Protein AF-A0A3M1GXA7-F1 (afdb_monomer_lite)

Secondary structure (DSSP, 8-state):
--HHHHHHTS---HHHHHHHHHHHHHHHHHHHHHHHHHHHHHHHHHHHHHHHHHTT-HHHHHHHHHHHHHHHHHHHHHHHHHHHHHHHHHHHHHHHHHHHHHHHTT-HHHHHHHHHHHHH-THHHHHHTTS-SSHHHHHHHHHHHHTTT------------HHHHHHHHHHHHHHHHHHTT-HHHHHHHHHHHHHHHHTT-SSHHHHHHHHHHHT--

Sequence (217 aa):
MGFFRDLFSKKVTSETLKAALEGVEKNRKERHLELKKLSIRQNRLVDQAKEARKKRREVELDGLWQEIKHLRMEIGIVQREIKKLNLEAIGLKRYIWGLERLEKENNREGIRTLLNRIRSSKLDVKLAAHDLKEREYLEELAMTLEEAGLGFEWEDIEEEDPLKEGFLKNLDSIIEAEEAGDKEKAKEKEELLKLRLEEGGEDELLMEEEERKEMET

pLDDT: mean 72.86, std 15.23, range [34.78, 93.44]

Foldseek 3Di:
DFPLLVQLVDDDDLVSLVVVLVVLVVVLVVLVVVLVVLLVVLLVLLVVLLVCVVVVPVVSNVVSVVVLVVSLVVLVVSVLSSVLSVVSNVVSVVLSVQRVVCVVVVPPVSNVVSSVCSNPDCVRVVSVVVPPDDPVVVVVVVVVCVVVVPDDDDDDDPDPPVVSVVSVVLSVVLVVCVVVVVVVSSVVSSVVSSVCSNVSDDDDVVCVVVVVVVVVD

Radius of gyration: 24.29 Å; chains: 1; bounding box: 55×44×69 Å

Structure (mmCIF, N/CA/C/O backbone):
data_AF-A0A3M1GXA7-F1
#
_entry.id   AF-A0A3M1GXA7-F1
#
loop_
_atom_site.group_PDB
_atom_site.id
_atom_site.type_symbol
_atom_site.label_atom_id
_atom_site.label_alt_id
_atom_site.label_comp_id
_atom_site.label_asym_id
_atom_site.label_entity_id
_atom_site.label_seq_id
_atom_site.pdbx_PDB_ins_code
_atom_site.Cartn_x
_atom_site.Cartn_y
_atom_site.Cartn_z
_atom_site.occupancy
_atom_site.B_iso_or_equiv
_atom_site.auth_seq_id
_atom_site.auth_comp_id
_atom_site.auth_asym_id
_atom_site.auth_atom_id
_atom_site.pdbx_PDB_model_num
ATOM 1 N N . MET A 1 1 ? -19.798 -7.155 4.460 1.00 52.97 1 MET A N 1
ATOM 2 C CA . MET A 1 1 ? -20.020 -6.798 5.885 1.00 52.97 1 MET A CA 1
ATOM 3 C C . MET A 1 1 ? -18.786 -6.052 6.389 1.00 52.97 1 MET A C 1
ATOM 5 O O . MET A 1 1 ? -17.742 -6.183 5.768 1.00 52.97 1 MET A O 1
ATOM 9 N N . GLY A 1 2 ? -18.923 -5.180 7.391 1.00 66.94 2 GLY A N 1
ATOM 10 C CA . GLY A 1 2 ? -17.867 -4.246 7.811 1.00 66.94 2 GLY A CA 1
ATOM 11 C C . GLY A 1 2 ? -17.038 -4.764 8.986 1.00 66.94 2 GLY A C 1
ATOM 12 O O . GLY A 1 2 ? -17.608 -5.360 9.898 1.00 66.94 2 GLY A O 1
ATOM 13 N N . PHE A 1 3 ? -15.728 -4.498 8.985 1.00 76.56 3 PHE A N 1
ATOM 14 C CA . PHE A 1 3 ? -14.782 -4.973 10.004 1.00 76.56 3 PHE A CA 1
ATOM 15 C C . PHE A 1 3 ? -15.221 -4.635 11.438 1.00 76.56 3 PHE A C 1
ATOM 17 O O . PHE A 1 3 ? -15.250 -5.512 12.305 1.00 76.56 3 PHE A O 1
ATOM 24 N N . PHE A 1 4 ? -15.625 -3.388 11.705 1.00 72.88 4 PHE A N 1
ATOM 25 C CA . PHE A 1 4 ? -16.067 -2.988 13.039 1.00 72.88 4 PHE A CA 1
ATOM 26 C C . PHE A 1 4 ? -17.427 -3.595 13.386 1.00 72.88 4 PHE A C 1
ATOM 28 O O . PHE A 1 4 ? -17.626 -4.053 14.510 1.00 72.88 4 PHE A O 1
ATOM 35 N N . ARG A 1 5 ? -18.361 -3.673 12.440 1.00 74.44 5 ARG A N 1
ATOM 36 C CA . ARG A 1 5 ? -19.665 -4.310 12.649 1.00 74.44 5 ARG A CA 1
ATOM 37 C C . ARG A 1 5 ? -19.520 -5.767 13.082 1.00 74.44 5 ARG A C 1
ATOM 39 O O . ARG A 1 5 ? -20.196 -6.181 14.025 1.00 74.44 5 ARG A O 1
ATOM 46 N N . ASP A 1 6 ? -18.609 -6.501 12.452 1.00 78.88 6 ASP A N 1
ATOM 47 C CA . ASP A 1 6 ? -18.340 -7.902 12.770 1.00 78.88 6 ASP A CA 1
ATOM 48 C C . ASP A 1 6 ? -17.655 -8.027 14.136 1.00 78.88 6 ASP A C 1
ATOM 50 O O . ASP A 1 6 ? -18.084 -8.827 14.974 1.00 78.88 6 ASP A O 1
ATOM 54 N N . LEU A 1 7 ? -16.668 -7.171 14.421 1.00 79.12 7 LEU A N 1
ATOM 55 C CA . LEU A 1 7 ? -15.957 -7.145 15.701 1.00 79.12 7 LEU A CA 1
ATOM 56 C C . LEU A 1 7 ? -16.885 -6.809 16.882 1.00 79.12 7 LEU A C 1
ATOM 58 O O . LEU A 1 7 ? -16.849 -7.471 17.920 1.00 79.12 7 LEU A O 1
ATOM 62 N N . PHE A 1 8 ? -17.761 -5.816 16.716 1.00 77.75 8 PHE A N 1
ATOM 63 C CA . PHE A 1 8 ? -18.677 -5.340 17.754 1.00 77.75 8 PHE A CA 1
ATOM 64 C C . PHE A 1 8 ? -19.998 -6.114 17.837 1.00 77.75 8 PHE A C 1
ATOM 66 O O . PHE A 1 8 ? -20.806 -5.825 18.725 1.00 77.75 8 PHE A O 1
ATOM 73 N N . SER A 1 9 ? -20.225 -7.111 16.978 1.00 74.44 9 SER A N 1
ATOM 74 C CA . SER A 1 9 ? -21.389 -8.009 17.056 1.00 74.44 9 SER A CA 1
ATOM 75 C C . SER A 1 9 ? -21.359 -8.921 18.294 1.00 74.44 9 SER A C 1
ATOM 77 O O . SER A 1 9 ? -22.408 -9.307 18.813 1.00 74.44 9 SER A O 1
ATOM 79 N N . LYS A 1 10 ? -20.162 -9.219 18.818 1.00 79.06 10 LYS A N 1
ATOM 80 C CA . LYS A 1 10 ? -19.931 -10.067 19.999 1.00 79.06 10 LYS A CA 1
ATOM 81 C C . LYS A 1 10 ? -19.779 -9.223 21.274 1.00 79.06 10 LYS A C 1
ATOM 83 O O . LYS A 1 10 ? -19.803 -7.992 21.237 1.00 79.06 10 LYS A O 1
ATOM 88 N N . LYS A 1 11 ? -19.651 -9.875 22.439 1.00 76.25 11 LYS A N 1
ATOM 89 C CA . LYS A 1 11 ? -19.234 -9.186 23.674 1.00 76.25 11 LYS A CA 1
ATOM 90 C C . LYS A 1 11 ? -17.796 -8.698 23.484 1.00 76.25 11 LYS A C 1
ATOM 92 O O . LYS A 1 11 ? -16.892 -9.519 23.390 1.00 76.25 11 LYS A O 1
ATOM 97 N N . VAL A 1 12 ? -17.618 -7.382 23.418 1.00 79.12 12 VAL A N 1
ATOM 98 C CA . VAL A 1 12 ? -16.312 -6.741 23.241 1.00 79.12 12 VAL A CA 1
ATOM 99 C C . VAL A 1 12 ? -15.785 -6.267 24.588 1.00 79.12 12 VAL A C 1
ATOM 101 O O . VAL A 1 12 ? -16.478 -5.551 25.309 1.00 79.12 12 VAL A O 1
ATOM 104 N N . THR A 1 13 ? -14.556 -6.660 24.898 1.00 81.06 13 THR A N 1
ATOM 105 C CA . THR A 1 13 ? -13.737 -6.151 26.007 1.00 81.06 13 THR A CA 1
ATOM 106 C C . THR A 1 13 ? -12.507 -5.420 25.464 1.00 81.06 13 THR A C 1
ATOM 108 O O . THR A 1 13 ? -12.140 -5.587 24.295 1.00 81.06 13 THR A O 1
ATOM 111 N N . SER A 1 14 ? -11.835 -4.633 26.307 1.00 77.88 14 SER A N 1
ATOM 112 C CA . SER A 1 14 ? -10.560 -3.993 25.957 1.00 77.88 14 SER A CA 1
ATOM 113 C C . SER A 1 14 ? -9.513 -5.002 25.455 1.00 77.88 14 SER A C 1
ATOM 115 O O . SER A 1 14 ? -8.823 -4.733 24.472 1.00 77.88 14 SER A O 1
ATOM 117 N N . GLU A 1 15 ? -9.464 -6.206 26.031 1.00 84.75 15 GLU A N 1
ATOM 118 C CA . GLU A 1 15 ? -8.592 -7.301 25.578 1.00 84.75 15 GLU A CA 1
ATOM 119 C C . GLU A 1 15 ? -8.935 -7.799 24.166 1.00 84.75 15 GLU A C 1
ATOM 121 O O . GLU A 1 15 ? -8.041 -7.963 23.337 1.00 84.75 15 GLU A O 1
ATOM 126 N N . THR A 1 16 ? -10.222 -7.973 23.840 1.00 86.75 16 THR A N 1
ATOM 127 C CA . THR A 1 16 ? -10.621 -8.403 22.485 1.00 86.75 16 THR A CA 1
ATOM 128 C C . THR A 1 16 ? -10.2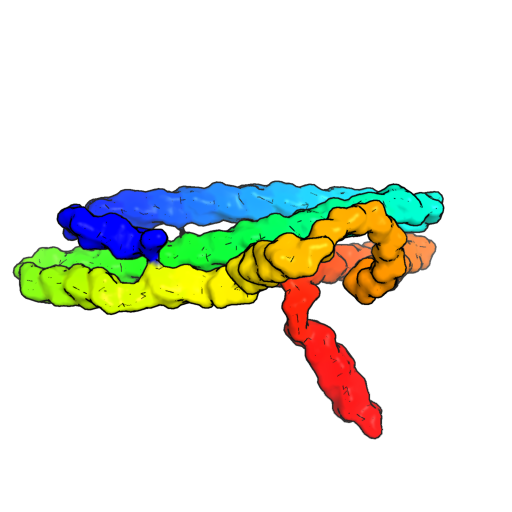60 -7.376 21.412 1.00 86.75 16 THR A C 1
ATOM 130 O O . THR A 1 16 ? -9.876 -7.752 20.305 1.00 86.75 16 THR A O 1
ATOM 133 N N . LEU A 1 17 ? -10.324 -6.078 21.736 1.00 81.81 17 LEU A N 1
ATOM 134 C CA . LEU A 1 17 ? -9.910 -5.025 20.809 1.00 81.81 17 LEU A CA 1
ATOM 135 C C . LEU A 1 17 ? -8.394 -4.968 20.630 1.00 81.81 17 LEU A C 1
ATOM 137 O O . LEU A 1 17 ? -7.937 -4.682 19.527 1.00 81.81 17 LEU A O 1
ATOM 141 N N . LYS A 1 18 ? -7.615 -5.261 21.678 1.00 86.50 18 LYS A N 1
ATOM 142 C CA . LYS A 1 18 ? -6.153 -5.377 21.576 1.00 86.50 18 LYS A CA 1
ATOM 143 C C . LYS A 1 18 ? -5.749 -6.540 20.673 1.00 86.50 18 LYS A C 1
ATOM 145 O O . LYS A 1 18 ? -4.935 -6.340 19.780 1.00 86.50 18 LYS A O 1
ATOM 150 N N . ALA A 1 19 ? -6.381 -7.703 20.829 1.00 90.19 19 ALA A N 1
ATOM 151 C CA . ALA A 1 19 ? -6.150 -8.845 19.943 1.00 90.19 19 ALA A CA 1
ATOM 152 C C . ALA A 1 19 ? -6.509 -8.522 18.478 1.00 90.19 19 ALA A C 1
ATOM 154 O O . ALA A 1 19 ? -5.763 -8.857 17.558 1.00 90.19 19 ALA A O 1
ATOM 155 N N . ALA A 1 20 ? -7.621 -7.815 18.247 1.00 87.75 20 ALA A N 1
ATOM 156 C CA . ALA A 1 20 ? -7.990 -7.349 16.910 1.00 87.75 20 ALA A CA 1
ATOM 157 C C . ALA A 1 20 ? -6.978 -6.336 16.344 1.00 87.75 20 ALA A C 1
ATOM 159 O O . ALA A 1 20 ? -6.648 -6.398 15.161 1.00 87.75 20 ALA A O 1
ATOM 160 N N . LEU A 1 21 ? -6.452 -5.435 17.182 1.00 87.56 21 LEU A N 1
ATOM 161 C CA . LEU A 1 21 ? -5.431 -4.466 16.788 1.00 87.56 21 LEU A CA 1
ATOM 162 C C . LEU A 1 21 ? -4.129 -5.156 16.375 1.00 87.56 21 LEU A C 1
ATOM 164 O O . LEU A 1 21 ? -3.569 -4.803 15.341 1.00 87.56 21 LEU A O 1
ATOM 168 N N . GLU A 1 22 ? -3.676 -6.156 17.129 1.00 91.81 22 GLU A N 1
ATOM 169 C CA . GLU A 1 22 ? -2.506 -6.959 16.757 1.00 91.81 22 GLU A CA 1
ATOM 170 C C . GLU A 1 22 ? -2.710 -7.666 15.411 1.00 91.81 22 GLU A C 1
ATOM 172 O O . GLU A 1 22 ? -1.805 -7.671 14.576 1.00 91.81 22 GLU A O 1
ATOM 177 N N . GLY A 1 23 ? -3.913 -8.197 15.162 1.00 90.81 23 GLY A N 1
ATOM 178 C CA . GLY A 1 23 ? -4.285 -8.783 13.872 1.00 90.81 23 GLY A CA 1
ATOM 179 C C . GLY A 1 23 ? -4.195 -7.783 12.715 1.00 90.81 23 GLY A C 1
ATOM 180 O O . GLY A 1 23 ? -3.542 -8.061 11.710 1.00 90.81 23 GLY A O 1
ATOM 181 N N . VAL A 1 24 ? -4.781 -6.591 12.871 1.00 87.06 24 VAL A N 1
ATOM 182 C CA . VAL A 1 24 ? -4.718 -5.517 11.860 1.00 87.06 24 VAL A CA 1
ATOM 183 C C . VAL A 1 24 ? -3.274 -5.058 11.632 1.00 87.06 24 VAL A C 1
ATOM 185 O O . VAL A 1 24 ? -2.852 -4.880 10.490 1.00 87.06 24 VAL A O 1
ATOM 188 N N . GLU A 1 25 ? -2.476 -4.905 12.692 1.00 86.38 25 GLU A N 1
ATOM 189 C CA . GLU A 1 25 ? -1.072 -4.501 12.574 1.00 86.38 25 GLU A CA 1
ATOM 190 C C . GLU A 1 25 ? -0.203 -5.574 11.906 1.00 86.38 25 GLU A C 1
ATOM 192 O O . GLU A 1 25 ? 0.700 -5.227 11.137 1.00 86.38 25 GLU A O 1
ATOM 197 N N . LYS A 1 26 ? -0.475 -6.860 12.158 1.00 93.31 26 LYS A N 1
ATOM 198 C CA . LYS A 1 26 ? 0.182 -7.978 11.472 1.00 93.31 26 LYS A CA 1
ATOM 199 C C . LYS A 1 26 ? -0.160 -7.981 9.982 1.00 93.31 26 LYS A C 1
ATOM 201 O O . LYS A 1 26 ? 0.760 -7.942 9.168 1.00 93.31 26 LYS A O 1
ATOM 206 N N . ASN A 1 27 ? -1.444 -7.915 9.634 1.00 89.12 27 ASN A N 1
ATOM 207 C CA . ASN A 1 27 ? -1.895 -7.862 8.241 1.00 89.12 27 ASN A CA 1
ATOM 208 C C . ASN A 1 27 ? -1.297 -6.651 7.512 1.00 89.12 27 ASN A C 1
ATOM 210 O O . ASN A 1 27 ? -0.823 -6.764 6.386 1.00 89.12 27 ASN A O 1
ATOM 214 N N . ARG A 1 28 ? -1.214 -5.493 8.179 1.00 88.25 28 ARG A N 1
ATOM 215 C CA . ARG A 1 28 ? -0.577 -4.294 7.616 1.00 88.25 28 ARG A CA 1
ATOM 216 C C . ARG A 1 28 ? 0.905 -4.522 7.312 1.00 88.25 28 ARG A C 1
ATOM 218 O O . ARG A 1 28 ? 1.386 -4.091 6.268 1.00 88.25 28 ARG A O 1
ATOM 225 N N . LYS A 1 29 ? 1.645 -5.194 8.202 1.00 89.88 29 LYS A N 1
ATOM 226 C CA . LYS A 1 29 ? 3.056 -5.547 7.958 1.00 89.88 29 LYS A CA 1
ATOM 227 C C . LYS A 1 29 ? 3.197 -6.502 6.775 1.00 89.88 29 LYS A C 1
ATOM 229 O O . LYS A 1 29 ? 4.089 -6.302 5.957 1.00 89.88 29 LYS A O 1
ATOM 234 N N . GLU A 1 30 ? 2.325 -7.499 6.675 1.00 93.44 30 GLU A N 1
ATOM 235 C CA . GLU A 1 30 ? 2.305 -8.440 5.551 1.00 93.44 30 GLU A CA 1
ATOM 236 C C . GLU A 1 30 ? 2.049 -7.715 4.223 1.00 93.44 30 GLU A C 1
ATOM 238 O O . GLU A 1 30 ? 2.830 -7.885 3.287 1.00 93.44 30 GLU A O 1
ATOM 243 N N . ARG A 1 31 ? 1.068 -6.803 4.172 1.00 90.50 31 ARG A N 1
ATOM 244 C CA . ARG A 1 31 ? 0.805 -5.984 2.977 1.00 90.50 31 ARG A CA 1
ATOM 245 C C . ARG A 1 31 ? 1.948 -5.038 2.623 1.00 90.50 31 ARG A C 1
ATOM 247 O O . ARG A 1 31 ? 2.272 -4.889 1.453 1.00 90.50 31 ARG A O 1
ATOM 254 N N . HIS A 1 32 ? 2.638 -4.453 3.602 1.00 85.62 32 HIS A N 1
ATOM 255 C CA . HIS A 1 32 ? 3.850 -3.675 3.318 1.00 85.62 32 HIS A CA 1
ATOM 256 C C . HIS A 1 32 ? 4.988 -4.527 2.741 1.00 85.62 32 HIS A C 1
ATOM 258 O O . HIS A 1 32 ? 5.769 -4.032 1.930 1.00 85.62 32 HIS A O 1
ATOM 264 N N . LEU A 1 33 ? 5.125 -5.788 3.159 1.00 92.38 33 LEU A N 1
ATOM 265 C CA . LEU A 1 33 ? 6.111 -6.701 2.575 1.00 92.38 33 LEU A CA 1
ATOM 266 C C . LEU A 1 33 ? 5.735 -7.091 1.146 1.00 92.38 33 LEU A C 1
ATOM 268 O O . LEU A 1 33 ? 6.614 -7.198 0.296 1.00 92.38 33 LEU A O 1
ATOM 272 N N . GLU A 1 34 ? 4.449 -7.296 0.884 1.00 91.50 34 GLU A N 1
ATOM 273 C CA . GLU A 1 34 ? 3.922 -7.542 -0.455 1.00 91.50 34 GLU A CA 1
ATOM 274 C C . GLU A 1 34 ? 4.154 -6.346 -1.379 1.00 91.50 34 GLU A C 1
ATOM 276 O O . GLU A 1 34 ? 4.754 -6.521 -2.435 1.00 91.50 34 GLU A O 1
ATOM 281 N N . LEU A 1 35 ? 3.831 -5.128 -0.929 1.00 88.50 35 LEU A N 1
ATOM 282 C CA . LEU A 1 35 ? 4.114 -3.892 -1.660 1.00 88.50 35 LEU A CA 1
ATOM 283 C C . LEU A 1 35 ? 5.597 -3.792 -2.039 1.00 88.50 35 LEU A C 1
ATOM 285 O O . LEU A 1 35 ? 5.922 -3.557 -3.195 1.00 88.50 35 LEU A O 1
ATOM 289 N N . LYS A 1 36 ? 6.508 -4.077 -1.099 1.00 89.88 36 LYS A N 1
ATOM 290 C CA . LYS A 1 36 ? 7.954 -4.095 -1.379 1.00 89.88 36 LYS A CA 1
ATOM 291 C C . LYS A 1 36 ? 8.340 -5.119 -2.447 1.00 89.88 36 LYS A C 1
ATOM 293 O O . LYS A 1 36 ? 9.206 -4.839 -3.269 1.00 89.88 36 LYS A O 1
ATOM 298 N N . LYS A 1 37 ? 7.739 -6.312 -2.436 1.00 92.88 37 LYS A N 1
ATOM 299 C CA . LYS A 1 37 ? 8.004 -7.339 -3.458 1.00 92.88 37 LYS A CA 1
ATOM 300 C C . LYS A 1 37 ? 7.512 -6.889 -4.834 1.00 92.88 37 LYS A C 1
ATOM 302 O O . LYS A 1 37 ? 8.229 -7.095 -5.811 1.00 92.88 37 LYS A O 1
ATOM 307 N N . LEU A 1 38 ? 6.333 -6.270 -4.893 1.00 89.81 38 LEU A N 1
ATOM 308 C CA . LEU A 1 38 ? 5.765 -5.727 -6.127 1.00 89.81 38 LEU A CA 1
ATOM 309 C C . LEU A 1 38 ? 6.619 -4.577 -6.674 1.00 89.81 38 LEU A C 1
ATOM 311 O O . LEU A 1 38 ? 6.985 -4.628 -7.843 1.00 89.81 38 LEU A O 1
ATOM 315 N N . SER A 1 39 ? 7.057 -3.638 -5.829 1.00 85.62 39 SER A N 1
ATOM 316 C CA . SER A 1 39 ? 8.008 -2.575 -6.196 1.00 85.62 39 SER A CA 1
ATOM 317 C C . SER A 1 39 ? 9.318 -3.124 -6.765 1.00 85.62 39 SER A C 1
ATOM 319 O O . SER A 1 39 ? 9.784 -2.694 -7.816 1.00 85.62 39 SER A O 1
ATOM 321 N N . ILE A 1 40 ? 9.922 -4.129 -6.115 1.00 91.44 40 ILE A N 1
ATOM 322 C CA . ILE A 1 40 ? 11.155 -4.760 -6.619 1.00 91.44 40 ILE A CA 1
ATOM 323 C C . ILE A 1 40 ? 10.919 -5.392 -7.998 1.00 91.44 40 ILE A C 1
ATOM 325 O O . ILE A 1 40 ? 11.775 -5.292 -8.879 1.00 91.44 40 ILE A O 1
ATOM 329 N N . ARG A 1 41 ? 9.764 -6.036 -8.200 1.00 91.06 41 ARG A N 1
ATOM 330 C CA . ARG A 1 41 ? 9.398 -6.636 -9.487 1.00 91.06 41 ARG A CA 1
ATOM 331 C C . ARG A 1 41 ? 9.166 -5.572 -10.563 1.00 91.06 41 ARG A C 1
ATOM 333 O O . ARG A 1 41 ? 9.678 -5.738 -11.665 1.00 91.06 41 ARG A O 1
ATOM 340 N N . GLN A 1 42 ? 8.463 -4.489 -10.237 1.00 90.62 42 GLN A N 1
ATOM 341 C CA . GLN A 1 42 ? 8.238 -3.350 -11.129 1.00 90.62 42 GLN A CA 1
ATOM 342 C C . GLN A 1 42 ? 9.572 -2.734 -11.565 1.00 90.62 42 GLN A C 1
ATOM 344 O O . GLN A 1 42 ? 9.816 -2.597 -12.759 1.00 90.62 42 GLN A O 1
ATOM 349 N N . ASN A 1 43 ? 10.482 -2.479 -10.622 1.00 88.50 43 ASN A N 1
ATOM 350 C CA . ASN A 1 43 ? 11.816 -1.952 -10.917 1.00 88.50 43 ASN A CA 1
ATOM 351 C C . ASN A 1 43 ? 12.605 -2.862 -11.863 1.00 88.50 43 ASN A C 1
ATOM 353 O O . ASN A 1 43 ? 13.207 -2.380 -12.817 1.00 88.50 43 ASN A O 1
ATOM 357 N N . ARG A 1 44 ? 12.544 -4.182 -11.653 1.00 92.69 44 ARG A N 1
ATOM 358 C CA . ARG A 1 44 ? 13.187 -5.148 -12.550 1.00 92.69 44 ARG A CA 1
ATOM 359 C C . ARG A 1 44 ? 12.615 -5.096 -13.969 1.00 92.69 44 ARG A C 1
ATOM 361 O O . ARG A 1 44 ? 13.385 -5.187 -14.920 1.00 92.69 44 ARG A O 1
ATOM 368 N N . LEU A 1 45 ? 11.297 -4.965 -14.118 1.00 90.56 45 LEU A N 1
ATOM 369 C CA . LEU A 1 45 ? 10.666 -4.852 -15.436 1.00 90.56 45 LEU A CA 1
ATOM 370 C C . LEU A 1 45 ? 11.004 -3.527 -16.119 1.00 90.56 45 LEU A C 1
ATOM 372 O O . LEU A 1 45 ? 11.224 -3.520 -17.322 1.00 90.56 45 LEU A O 1
ATOM 376 N N . VAL A 1 46 ? 11.115 -2.428 -15.367 1.00 88.69 46 VAL A N 1
ATOM 377 C CA . VAL A 1 46 ? 11.591 -1.138 -15.894 1.00 88.69 46 VAL A CA 1
ATOM 378 C C . VAL A 1 46 ? 13.025 -1.265 -16.410 1.00 88.69 46 VAL A C 1
ATOM 380 O O . VAL A 1 46 ? 13.323 -0.808 -17.512 1.00 88.69 46 VAL A O 1
ATOM 383 N N . ASP A 1 47 ? 13.902 -1.944 -15.667 1.00 90.00 47 ASP A N 1
ATOM 384 C CA . ASP A 1 47 ? 15.281 -2.183 -16.100 1.00 90.00 47 ASP A CA 1
ATOM 385 C C . ASP A 1 47 ? 15.319 -3.056 -17.375 1.00 90.00 47 ASP A C 1
ATOM 387 O O . ASP A 1 47 ? 16.059 -2.763 -18.317 1.00 90.00 47 ASP A O 1
ATOM 391 N N . GLN A 1 48 ? 14.469 -4.088 -17.452 1.00 91.00 48 GLN A N 1
ATOM 392 C CA . GLN A 1 48 ? 14.311 -4.926 -18.647 1.00 91.00 48 GLN A CA 1
ATOM 393 C C . GLN A 1 48 ? 13.745 -4.139 -19.837 1.00 91.00 48 GLN A C 1
ATOM 395 O O . GLN A 1 48 ? 14.233 -4.303 -20.955 1.00 91.00 48 GLN A O 1
ATOM 400 N N . ALA A 1 49 ? 12.778 -3.247 -19.610 1.00 87.94 49 ALA A N 1
ATOM 401 C CA . ALA A 1 49 ? 12.197 -2.393 -20.642 1.00 87.94 49 ALA A CA 1
ATOM 402 C C . ALA A 1 49 ? 13.241 -1.410 -21.187 1.00 87.94 49 ALA A C 1
ATOM 404 O O . ALA A 1 49 ? 13.373 -1.258 -22.402 1.00 87.94 49 ALA A O 1
ATOM 405 N N . LYS A 1 50 ? 14.066 -0.825 -20.307 1.00 87.81 50 LYS A N 1
ATOM 406 C CA . LYS A 1 50 ? 15.216 0.009 -20.689 1.00 87.81 50 LYS A CA 1
ATOM 407 C C . LYS A 1 50 ? 16.191 -0.766 -21.581 1.00 87.81 50 LYS A C 1
ATOM 409 O O . LYS A 1 50 ? 16.637 -0.255 -22.608 1.00 87.81 50 LYS A O 1
ATOM 414 N N . GLU A 1 51 ? 16.514 -2.012 -21.232 1.00 90.38 51 GLU A N 1
ATOM 415 C CA . GLU A 1 51 ? 17.375 -2.859 -22.064 1.00 90.38 51 GLU A CA 1
ATOM 416 C C . GLU A 1 51 ? 16.748 -3.241 -23.412 1.00 90.38 51 GLU A C 1
ATOM 418 O O . GLU A 1 51 ? 17.442 -3.215 -24.434 1.00 90.38 51 GLU A O 1
ATOM 423 N N . ALA A 1 52 ? 15.464 -3.607 -23.428 1.00 89.19 52 ALA A N 1
ATOM 424 C CA . ALA A 1 52 ? 14.729 -3.949 -24.643 1.00 89.19 52 ALA A CA 1
ATOM 425 C C . ALA A 1 52 ? 14.672 -2.751 -25.602 1.00 89.19 52 ALA A C 1
ATOM 427 O O . ALA A 1 52 ? 14.938 -2.908 -26.798 1.00 89.19 52 ALA A O 1
ATOM 428 N N . ARG A 1 53 ? 14.453 -1.545 -25.058 1.00 87.81 53 ARG A N 1
ATOM 429 C CA . ARG A 1 53 ? 14.477 -0.278 -25.799 1.00 87.81 53 ARG A CA 1
ATOM 430 C C . ARG A 1 53 ? 15.842 -0.009 -26.433 1.00 87.81 53 ARG A C 1
ATOM 432 O O . ARG A 1 53 ? 15.918 0.204 -27.640 1.00 87.81 53 ARG A O 1
ATOM 439 N N . LYS A 1 54 ? 16.941 -0.143 -25.677 1.00 86.50 54 LYS A N 1
ATOM 440 C CA . LYS A 1 54 ? 18.316 -0.020 -26.217 1.00 86.50 54 LYS A CA 1
ATOM 441 C C . LYS A 1 54 ? 18.609 -1.014 -27.342 1.00 86.50 54 LYS A C 1
ATOM 443 O O . LYS A 1 54 ? 19.310 -0.695 -28.298 1.00 86.50 54 LYS A O 1
ATOM 448 N N . LYS A 1 55 ? 18.077 -2.234 -27.229 1.00 91.25 55 LYS A N 1
ATOM 449 C CA . LYS A 1 55 ? 18.242 -3.309 -28.219 1.00 91.25 55 LYS A CA 1
ATOM 450 C C . LYS A 1 55 ? 17.233 -3.223 -29.377 1.00 91.25 55 LYS A C 1
ATOM 452 O O . LYS A 1 55 ? 17.282 -4.092 -30.245 1.00 91.25 55 LYS A O 1
ATOM 457 N N . ARG A 1 56 ? 16.356 -2.205 -29.404 1.00 87.38 56 ARG A N 1
ATOM 458 C CA . ARG A 1 56 ? 15.286 -1.994 -30.401 1.00 87.38 56 ARG A CA 1
ATOM 459 C C . ARG A 1 56 ? 14.361 -3.205 -30.568 1.00 87.38 56 ARG A C 1
ATOM 461 O O . ARG A 1 56 ? 14.026 -3.602 -31.682 1.00 87.38 56 ARG A O 1
ATOM 468 N N . ARG A 1 57 ? 13.997 -3.838 -29.452 1.00 86.19 57 ARG A N 1
ATOM 469 C CA . ARG A 1 57 ? 13.108 -5.007 -29.422 1.00 86.19 57 ARG A CA 1
ATOM 470 C C . ARG A 1 57 ? 11.691 -4.583 -29.049 1.00 86.19 57 ARG A C 1
ATOM 472 O O . ARG A 1 57 ? 11.274 -4.776 -27.913 1.00 86.19 57 ARG A O 1
ATOM 479 N N . GLU A 1 58 ? 10.968 -4.022 -30.012 1.00 81.81 58 GLU A N 1
ATOM 480 C CA . GLU A 1 58 ? 9.629 -3.448 -29.787 1.00 81.81 58 GLU A CA 1
ATOM 481 C C . GLU A 1 58 ? 8.618 -4.482 -29.254 1.00 81.81 58 GLU A C 1
ATOM 483 O O . GLU A 1 58 ? 7.949 -4.229 -28.264 1.00 81.81 58 GLU A O 1
ATOM 488 N N . VAL A 1 59 ? 8.599 -5.710 -29.788 1.00 80.25 59 VAL A N 1
ATOM 489 C CA . VAL A 1 59 ? 7.684 -6.769 -29.299 1.00 80.25 59 VAL A CA 1
ATOM 490 C C . VAL A 1 59 ? 7.955 -7.151 -27.834 1.00 80.25 59 VAL A C 1
ATOM 492 O O . VAL A 1 59 ? 7.033 -7.406 -27.065 1.00 80.25 59 VAL A O 1
ATOM 495 N N . GLU A 1 60 ? 9.230 -7.195 -27.429 1.00 83.56 60 GLU A N 1
ATOM 496 C CA . GLU A 1 60 ? 9.615 -7.477 -26.036 1.00 83.56 60 GLU A CA 1
ATOM 497 C C . GLU A 1 60 ? 9.237 -6.300 -25.124 1.00 83.56 60 GLU A C 1
ATOM 499 O O . GLU A 1 60 ? 8.736 -6.502 -24.021 1.00 83.56 60 GLU A O 1
ATOM 504 N N . LEU A 1 61 ? 9.434 -5.073 -25.606 1.00 82.69 61 LEU A N 1
ATOM 505 C CA . LEU A 1 61 ? 9.084 -3.840 -24.909 1.00 82.69 61 LEU A CA 1
ATOM 506 C C . LEU A 1 61 ? 7.573 -3.719 -24.664 1.00 82.69 61 LEU A C 1
ATOM 508 O O . LEU A 1 61 ? 7.165 -3.327 -23.573 1.00 82.69 61 LEU A O 1
ATOM 512 N N . ASP A 1 62 ? 6.758 -4.116 -25.636 1.00 78.06 62 ASP A N 1
ATOM 513 C CA . ASP A 1 62 ? 5.300 -4.094 -25.534 1.00 78.06 62 ASP A CA 1
ATOM 514 C C . ASP A 1 62 ? 4.783 -5.093 -24.500 1.00 78.06 62 ASP A C 1
ATOM 516 O O . ASP A 1 62 ? 3.950 -4.740 -23.662 1.00 78.06 62 ASP A O 1
ATOM 520 N N . GLY A 1 63 ? 5.336 -6.309 -24.487 1.00 82.69 63 GLY A N 1
ATOM 521 C CA . GLY A 1 63 ? 5.037 -7.297 -23.448 1.00 82.69 63 GLY A CA 1
ATOM 522 C C . GLY A 1 63 ? 5.421 -6.803 -22.049 1.00 82.69 63 GLY A C 1
ATOM 523 O O . GLY A 1 63 ? 4.622 -6.886 -21.115 1.00 82.69 63 GLY A O 1
ATOM 524 N N . LEU A 1 64 ? 6.613 -6.213 -21.911 1.00 86.44 64 LEU A N 1
ATOM 525 C CA . LEU A 1 64 ? 7.082 -5.643 -20.644 1.00 86.44 64 LEU A CA 1
ATOM 526 C C . LEU A 1 64 ? 6.208 -4.472 -20.174 1.00 86.44 64 LEU A C 1
ATOM 528 O O . LEU A 1 64 ? 5.948 -4.351 -18.977 1.00 86.44 64 LEU A O 1
ATOM 532 N N . TRP A 1 65 ? 5.722 -3.634 -21.093 1.00 84.94 65 TRP A N 1
ATOM 533 C CA . TRP A 1 65 ? 4.795 -2.549 -20.768 1.00 84.94 65 TRP A CA 1
ATOM 534 C C . TRP A 1 65 ? 3.474 -3.072 -20.195 1.00 84.94 65 TRP A C 1
ATOM 536 O O . TRP A 1 65 ? 3.027 -2.585 -19.155 1.00 84.94 65 TRP A O 1
ATOM 546 N N . GLN A 1 66 ? 2.880 -4.101 -20.809 1.00 81.12 66 GLN A N 1
ATOM 547 C CA . GLN A 1 66 ? 1.652 -4.710 -20.286 1.00 81.12 66 GLN A CA 1
ATOM 548 C C . GLN A 1 66 ? 1.869 -5.294 -18.884 1.00 81.12 66 GLN A C 1
ATOM 550 O O . GLN A 1 66 ? 1.061 -5.067 -17.981 1.00 81.12 66 GLN A O 1
ATOM 555 N N . GLU A 1 67 ? 2.996 -5.973 -18.647 1.00 84.06 67 GLU A N 1
ATOM 556 C CA . GLU A 1 67 ? 3.341 -6.478 -17.312 1.00 84.06 67 GLU A CA 1
ATOM 557 C C . GLU A 1 67 ? 3.502 -5.356 -16.270 1.00 84.06 67 GLU A C 1
ATOM 559 O O . GLU A 1 67 ? 3.041 -5.494 -15.132 1.00 84.06 67 GLU A O 1
ATOM 564 N N . ILE A 1 68 ? 4.113 -4.226 -16.646 1.00 84.44 68 ILE A N 1
ATOM 565 C CA . ILE A 1 68 ? 4.244 -3.045 -15.777 1.00 84.44 68 ILE A CA 1
ATOM 566 C C . ILE A 1 68 ? 2.867 -2.451 -15.457 1.00 84.44 68 ILE A C 1
ATOM 568 O O . ILE A 1 68 ? 2.601 -2.128 -14.296 1.00 84.44 68 ILE A O 1
ATOM 572 N N . LYS A 1 69 ? 1.972 -2.355 -16.447 1.00 80.19 69 LYS A N 1
ATOM 573 C CA . LYS A 1 69 ? 0.595 -1.864 -16.274 1.00 80.19 69 LYS A CA 1
ATOM 574 C C . LYS A 1 69 ? -0.191 -2.741 -15.300 1.00 80.19 69 LYS A C 1
ATOM 576 O O . LYS A 1 69 ? -0.799 -2.227 -14.358 1.00 80.19 69 LYS A O 1
ATOM 581 N N . HIS A 1 70 ? -0.107 -4.064 -15.454 1.00 81.00 70 HIS A N 1
ATOM 582 C CA . HIS A 1 70 ? -0.709 -5.013 -14.516 1.00 81.00 70 HIS A CA 1
ATOM 583 C C . HIS A 1 70 ? -0.167 -4.857 -13.091 1.00 81.00 70 HIS A C 1
ATOM 585 O O . HIS A 1 70 ? -0.950 -4.768 -12.143 1.00 81.00 70 HIS A O 1
ATOM 591 N N . LEU A 1 71 ? 1.153 -4.737 -12.923 1.00 81.81 71 LEU A N 1
ATOM 592 C CA . LEU A 1 71 ? 1.744 -4.522 -11.600 1.00 81.81 71 LEU A CA 1
ATOM 593 C C . LEU A 1 71 ? 1.353 -3.188 -10.974 1.00 81.81 71 LEU A C 1
ATOM 595 O O . LEU A 1 71 ? 1.196 -3.128 -9.757 1.00 81.81 71 LEU A O 1
ATOM 599 N N . ARG A 1 72 ? 1.159 -2.131 -11.771 1.00 79.00 72 ARG A N 1
ATOM 600 C CA . ARG A 1 72 ? 0.669 -0.839 -11.269 1.00 79.00 72 ARG A CA 1
ATOM 601 C C . ARG A 1 72 ? -0.712 -0.995 -10.632 1.00 79.00 72 ARG A C 1
ATOM 603 O O . ARG A 1 72 ? -0.945 -0.481 -9.539 1.00 79.00 72 ARG A O 1
ATOM 610 N N . MET A 1 73 ? -1.602 -1.760 -11.268 1.00 76.62 73 MET A N 1
ATOM 611 C CA . MET A 1 73 ? -2.921 -2.071 -10.709 1.00 76.62 73 MET A CA 1
ATOM 612 C C . MET A 1 73 ? -2.815 -2.879 -9.408 1.00 76.62 73 MET A C 1
ATOM 614 O O . MET A 1 73 ? -3.480 -2.546 -8.424 1.00 76.62 73 MET A O 1
ATOM 618 N N . GLU A 1 74 ? -1.956 -3.903 -9.365 1.00 79.31 74 GLU A N 1
ATOM 619 C CA . GLU A 1 74 ? -1.715 -4.698 -8.150 1.00 79.31 74 GLU A CA 1
ATOM 620 C C . GLU A 1 74 ? -1.172 -3.839 -6.996 1.00 79.31 74 GLU A C 1
ATOM 622 O O . GLU A 1 74 ? -1.686 -3.905 -5.877 1.00 79.31 74 GLU A O 1
ATOM 627 N N . ILE A 1 75 ? -0.182 -2.982 -7.269 1.00 81.19 75 ILE A N 1
ATOM 628 C CA . ILE A 1 75 ? 0.377 -2.023 -6.306 1.00 81.19 75 ILE A CA 1
ATOM 629 C C . ILE A 1 75 ? -0.723 -1.101 -5.774 1.00 81.19 75 ILE A C 1
ATOM 631 O O . ILE A 1 75 ? -0.855 -0.955 -4.557 1.00 81.19 75 ILE A O 1
ATOM 635 N N . GLY A 1 76 ? -1.556 -0.543 -6.658 1.00 76.88 76 GLY A N 1
ATOM 636 C CA . GLY A 1 76 ? -2.679 0.313 -6.274 1.00 76.88 76 GLY A CA 1
ATOM 637 C C . GLY A 1 76 ? -3.678 -0.396 -5.353 1.00 76.88 76 GLY A C 1
ATOM 638 O O . GLY A 1 76 ? -4.120 0.173 -4.353 1.00 76.88 76 GLY A O 1
ATOM 639 N N . ILE A 1 77 ? -3.997 -1.667 -5.620 1.00 82.19 77 ILE A N 1
ATOM 640 C CA . ILE A 1 77 ? -4.847 -2.486 -4.738 1.00 82.19 77 ILE A CA 1
ATOM 641 C C . ILE A 1 77 ? -4.198 -2.645 -3.356 1.00 82.19 77 ILE A C 1
ATOM 643 O O . ILE A 1 77 ? -4.833 -2.342 -2.344 1.00 82.19 77 ILE A O 1
ATOM 647 N N . VAL A 1 78 ? -2.927 -3.051 -3.293 1.00 83.19 78 VAL A N 1
ATOM 648 C CA . VAL A 1 78 ? -2.224 -3.260 -2.015 1.00 83.19 78 VAL A CA 1
ATOM 649 C C . VAL A 1 78 ? -2.096 -1.953 -1.222 1.00 83.19 78 VAL A C 1
ATOM 651 O O . VAL A 1 78 ? -2.265 -1.948 -0.001 1.00 83.19 78 VAL A O 1
ATOM 654 N N . GLN A 1 79 ? -1.858 -0.819 -1.883 1.00 80.75 79 GLN A N 1
ATOM 655 C CA . GLN A 1 79 ? -1.822 0.494 -1.234 1.00 80.75 79 GLN A CA 1
ATOM 656 C C . GLN A 1 79 ? -3.174 0.888 -0.629 1.00 80.75 79 GLN A C 1
ATOM 658 O O . GLN A 1 79 ? -3.212 1.379 0.505 1.00 80.75 79 GLN A O 1
ATOM 663 N N . ARG A 1 80 ? -4.284 0.651 -1.343 1.00 80.75 80 ARG A N 1
ATOM 664 C CA . ARG A 1 80 ? -5.646 0.883 -0.826 1.00 80.75 80 ARG A CA 1
ATOM 665 C C . ARG A 1 80 ? -5.919 0.015 0.404 1.00 80.75 80 ARG A C 1
ATOM 667 O O . ARG A 1 80 ? -6.353 0.530 1.439 1.00 80.75 80 ARG A O 1
ATOM 674 N N . GLU A 1 81 ? -5.523 -1.256 0.370 1.00 83.38 81 GLU A N 1
ATOM 675 C CA . GLU A 1 81 ? -5.628 -2.149 1.528 1.00 83.38 81 GLU A CA 1
ATOM 676 C C . GLU A 1 81 ? -4.792 -1.678 2.731 1.00 83.38 81 GLU A C 1
ATOM 678 O O . GLU A 1 81 ? -5.276 -1.686 3.865 1.00 83.38 81 GLU A O 1
ATOM 683 N N . ILE A 1 82 ? -3.558 -1.210 2.515 1.00 81.69 82 ILE A N 1
ATOM 684 C CA . ILE A 1 82 ? -2.714 -0.644 3.581 1.00 81.69 82 ILE A CA 1
ATOM 685 C C . ILE A 1 82 ? -3.373 0.595 4.197 1.00 81.69 82 ILE A C 1
ATOM 687 O O . ILE A 1 82 ? -3.414 0.715 5.428 1.00 81.69 82 ILE A O 1
ATOM 691 N N . LYS A 1 83 ? -3.903 1.508 3.369 1.00 79.25 83 LYS A N 1
ATOM 692 C CA . LYS A 1 83 ? -4.618 2.711 3.829 1.00 79.25 83 LYS A CA 1
ATOM 693 C C . LYS A 1 83 ? -5.811 2.321 4.706 1.00 79.25 83 LYS A C 1
ATOM 695 O O . LYS A 1 83 ? -5.946 2.842 5.816 1.00 79.25 83 LYS A O 1
ATOM 700 N N . LYS A 1 84 ? -6.612 1.348 4.265 1.00 81.00 84 LYS A N 1
ATOM 701 C CA . LYS A 1 84 ? -7.744 0.803 5.026 1.00 81.00 84 LYS A CA 1
ATOM 702 C C . LYS A 1 84 ? -7.312 0.220 6.375 1.00 81.00 84 LYS A C 1
ATOM 704 O O . LYS A 1 84 ? -7.825 0.648 7.409 1.00 81.00 84 LYS A O 1
ATOM 709 N N . LEU A 1 85 ? -6.321 -0.675 6.390 1.00 81.75 85 LEU A N 1
ATOM 710 C CA . LEU A 1 85 ? -5.792 -1.283 7.621 1.00 81.75 85 LEU A CA 1
ATOM 711 C C . LEU A 1 85 ? -5.234 -0.228 8.590 1.00 81.75 85 LEU A C 1
ATOM 713 O O . LEU A 1 85 ? -5.360 -0.353 9.809 1.00 81.75 85 LEU A O 1
ATOM 717 N N . ASN A 1 86 ? -4.629 0.846 8.074 1.00 77.31 86 ASN A N 1
ATOM 718 C CA . ASN A 1 86 ? -4.134 1.938 8.906 1.00 77.31 86 ASN A CA 1
ATOM 719 C C . ASN A 1 86 ? -5.276 2.699 9.600 1.00 77.31 86 ASN A C 1
ATOM 721 O O . ASN A 1 86 ? -5.193 2.986 10.797 1.00 77.31 86 ASN A O 1
ATOM 725 N N . LEU A 1 87 ? -6.357 2.989 8.874 1.00 75.75 87 LEU A N 1
ATOM 726 C CA . LEU A 1 87 ? -7.544 3.630 9.441 1.00 75.75 87 LEU A CA 1
ATOM 727 C C . LEU A 1 87 ? -8.241 2.729 10.471 1.00 75.75 87 LEU A C 1
ATOM 729 O O . LEU A 1 87 ? -8.634 3.212 11.537 1.00 75.75 87 LEU A O 1
ATOM 733 N N . GLU A 1 88 ? -8.326 1.423 10.204 1.00 80.00 88 GLU A N 1
ATOM 734 C CA . GLU A 1 88 ? -8.839 0.430 11.154 1.00 80.00 88 GLU A CA 1
ATOM 735 C C . GLU A 1 88 ? -8.009 0.413 12.449 1.00 80.00 88 GLU A C 1
ATOM 737 O O . GLU A 1 88 ? -8.566 0.504 13.548 1.00 80.00 88 GLU A O 1
ATOM 742 N N . ALA A 1 89 ? -6.676 0.405 12.343 1.00 74.62 89 ALA A N 1
ATOM 743 C CA . ALA A 1 89 ? -5.776 0.444 13.497 1.00 74.62 89 ALA A CA 1
ATOM 744 C C . ALA A 1 89 ? -5.923 1.736 14.324 1.00 74.62 89 ALA A C 1
ATOM 746 O O . ALA A 1 89 ? -5.945 1.686 15.557 1.00 74.62 89 ALA A O 1
ATOM 747 N N . ILE A 1 90 ? -6.050 2.900 13.672 1.00 73.38 90 ILE A N 1
ATOM 748 C CA . ILE A 1 90 ? -6.291 4.186 14.352 1.00 73.38 90 ILE A CA 1
ATOM 749 C C . ILE A 1 90 ? -7.629 4.152 15.102 1.00 73.38 90 ILE A C 1
ATOM 751 O O . ILE A 1 90 ? -7.696 4.578 16.260 1.00 73.38 90 ILE A O 1
ATOM 755 N N . GLY A 1 91 ? -8.681 3.625 14.467 1.00 73.19 91 GLY A N 1
ATOM 756 C CA . GLY A 1 91 ? -9.994 3.446 15.086 1.00 73.19 91 GLY A CA 1
ATOM 757 C C . GLY A 1 91 ? -9.921 2.565 16.333 1.00 73.19 91 GLY A C 1
ATOM 758 O O . GLY A 1 91 ? -10.337 2.988 17.413 1.00 73.19 91 GLY A O 1
ATOM 759 N N . LEU A 1 92 ? -9.303 1.385 16.217 1.00 77.81 92 LEU A N 1
ATOM 760 C CA . LEU A 1 92 ? -9.117 0.451 17.330 1.00 77.81 92 LEU A CA 1
ATOM 761 C C . LEU A 1 92 ? -8.346 1.076 18.497 1.00 77.81 92 LEU A C 1
ATOM 763 O O . LEU A 1 92 ? -8.800 0.973 19.635 1.00 77.81 92 LEU A O 1
ATOM 767 N N . LYS A 1 93 ? -7.240 1.788 18.243 1.00 74.94 93 LYS A N 1
ATOM 768 C CA . LYS A 1 93 ? -6.465 2.473 19.298 1.00 74.94 93 LYS A CA 1
ATOM 769 C C . LYS A 1 93 ? -7.313 3.479 20.076 1.00 74.94 93 LYS A C 1
ATOM 771 O O . LYS A 1 93 ? -7.256 3.513 21.306 1.00 74.94 93 LYS A O 1
ATOM 776 N N . ARG A 1 94 ? -8.141 4.266 19.380 1.00 73.44 94 ARG A N 1
ATOM 777 C CA . ARG A 1 94 ? -9.050 5.234 20.016 1.00 73.44 94 ARG A CA 1
ATOM 778 C C . ARG A 1 94 ? -10.146 4.545 20.828 1.00 73.44 94 ARG A C 1
ATOM 780 O O . ARG A 1 94 ? -10.473 5.014 21.917 1.00 73.44 94 ARG A O 1
ATOM 787 N N . TYR A 1 95 ? -10.688 3.431 20.337 1.00 76.06 95 TYR A N 1
ATOM 788 C CA . TYR A 1 95 ? -11.705 2.666 21.060 1.00 76.06 95 TYR A CA 1
ATOM 789 C C . TYR A 1 95 ? -11.151 1.953 22.292 1.00 76.06 95 TYR A C 1
ATOM 791 O O . TYR A 1 95 ? -11.798 2.000 23.335 1.00 76.06 95 TYR A O 1
ATOM 799 N N . ILE A 1 96 ? -9.954 1.365 22.206 1.00 77.44 96 ILE A N 1
ATOM 800 C CA . ILE A 1 96 ? -9.259 0.760 23.352 1.00 77.44 96 ILE A CA 1
ATOM 801 C C . ILE A 1 96 ? -9.059 1.812 24.441 1.00 77.44 96 ILE A C 1
ATOM 803 O O . ILE A 1 96 ? -9.485 1.599 25.570 1.00 77.44 96 ILE A O 1
ATOM 807 N N . TRP A 1 97 ? -8.499 2.975 24.093 1.00 73.56 97 TRP A N 1
ATOM 808 C CA . TRP A 1 97 ? -8.266 4.049 25.060 1.00 73.56 97 TRP A CA 1
ATOM 809 C C . TRP A 1 97 ? -9.564 4.543 25.718 1.00 73.56 97 TRP A C 1
ATOM 811 O O . TRP A 1 97 ? -9.623 4.717 26.937 1.00 73.56 97 TRP A O 1
ATOM 821 N N . GLY A 1 98 ? -10.625 4.732 24.924 1.00 71.50 98 GLY A N 1
ATOM 822 C CA . GLY A 1 98 ? -11.937 5.136 25.432 1.00 71.50 98 GLY A CA 1
ATOM 823 C C . GLY A 1 98 ? -12.558 4.100 26.373 1.00 71.50 98 GLY A C 1
ATOM 824 O O . GLY A 1 98 ? -13.093 4.470 27.417 1.00 71.50 98 GLY A O 1
ATOM 825 N N . LEU A 1 99 ? -12.457 2.811 26.039 1.00 76.44 99 LEU A N 1
ATOM 826 C CA . LEU A 1 99 ? -12.969 1.728 26.879 1.00 76.44 99 LEU A CA 1
ATOM 827 C C . LEU A 1 99 ? -12.162 1.566 28.163 1.00 76.44 99 LEU A C 1
ATOM 829 O O . LEU A 1 99 ? -12.765 1.531 29.227 1.00 76.44 99 LEU A O 1
ATOM 833 N N . GLU A 1 100 ? -10.831 1.556 28.099 1.00 76.94 100 GLU A N 1
ATOM 834 C CA . GLU A 1 100 ? -9.976 1.436 29.288 1.00 76.94 100 GLU A CA 1
ATOM 835 C C . GLU A 1 100 ? -10.216 2.573 30.287 1.00 76.94 100 GLU A C 1
ATOM 837 O O . GLU A 1 100 ? -10.207 2.359 31.499 1.00 76.94 100 GLU A O 1
ATOM 842 N N . ARG A 1 101 ? -10.450 3.795 29.795 1.00 76.62 101 ARG A N 1
ATOM 843 C CA . ARG A 1 101 ? -10.793 4.933 30.653 1.00 76.62 101 ARG A CA 1
ATOM 844 C C . ARG A 1 101 ? -12.133 4.725 31.361 1.00 76.62 101 ARG A C 1
ATOM 846 O O . ARG A 1 101 ? -12.215 4.908 32.572 1.00 76.62 101 ARG A O 1
ATOM 853 N N . LEU A 1 102 ? -13.164 4.320 30.623 1.00 75.81 102 LEU A N 1
ATOM 854 C CA . LEU A 1 102 ? -14.495 4.084 31.185 1.00 75.81 102 LEU A CA 1
ATOM 855 C C . LEU A 1 102 ? -14.525 2.862 32.120 1.00 75.81 102 LEU A C 1
ATOM 857 O O . LEU A 1 102 ? -15.260 2.872 33.106 1.00 75.81 102 LEU A O 1
ATOM 861 N N . GLU A 1 103 ? -13.713 1.838 31.843 1.00 81.25 103 GLU A N 1
ATOM 862 C CA . GLU A 1 103 ? -13.496 0.678 32.715 1.00 81.25 103 GLU A CA 1
ATOM 863 C C . GLU A 1 103 ? -12.848 1.106 34.042 1.00 81.25 103 GLU A C 1
ATOM 865 O O . GLU A 1 103 ? -13.344 0.728 35.103 1.00 81.25 103 GLU A O 1
ATOM 870 N N . LYS A 1 104 ? -11.817 1.967 34.010 1.00 84.88 104 LYS A N 1
ATOM 871 C CA . LYS A 1 104 ? -11.189 2.538 35.222 1.00 84.88 104 LYS A CA 1
ATOM 872 C C . LYS A 1 104 ? -12.159 3.370 36.061 1.00 84.88 104 LYS A C 1
ATOM 874 O O . LYS A 1 104 ? -12.120 3.305 37.285 1.00 84.88 104 LYS A O 1
ATOM 879 N N . GLU A 1 105 ? -13.032 4.134 35.411 1.00 84.38 105 GLU A N 1
ATOM 880 C CA . GLU A 1 105 ? -14.070 4.944 36.062 1.00 84.38 105 GLU A CA 1
ATOM 881 C C . GLU A 1 105 ? -15.294 4.104 36.505 1.00 84.38 105 GLU A C 1
ATOM 883 O O . GLU A 1 105 ? -16.241 4.648 37.069 1.00 84.38 105 GLU A O 1
ATOM 888 N N . ASN A 1 106 ? -15.306 2.782 36.257 1.00 86.81 106 ASN A N 1
ATOM 889 C CA . ASN A 1 106 ? -16.451 1.881 36.474 1.00 86.81 106 ASN A CA 1
ATOM 890 C C . ASN A 1 106 ? -17.764 2.361 35.813 1.00 86.81 106 ASN A C 1
ATOM 892 O O . ASN A 1 106 ? -18.870 1.981 36.217 1.00 86.81 106 ASN A O 1
ATOM 896 N N . ASN A 1 107 ? -17.662 3.162 34.750 1.00 84.50 107 ASN A N 1
ATOM 897 C CA . ASN A 1 107 ? -18.798 3.782 34.080 1.00 84.50 107 ASN A CA 1
ATOM 898 C C . ASN A 1 107 ? -19.446 2.824 33.064 1.00 84.50 107 ASN A C 1
ATOM 900 O O . ASN A 1 107 ? -19.250 2.912 31.848 1.00 84.50 107 ASN A O 1
ATOM 904 N N . ARG A 1 108 ? -20.261 1.895 33.576 1.00 84.56 108 ARG A N 1
ATOM 905 C CA . ARG A 1 108 ? -20.953 0.874 32.766 1.00 84.56 108 ARG A CA 1
ATOM 906 C C . ARG A 1 108 ? -21.897 1.467 31.716 1.00 84.56 108 ARG A C 1
ATOM 908 O O . ARG A 1 108 ? -22.073 0.877 30.650 1.00 84.56 108 ARG A O 1
ATOM 915 N N . GLU A 1 109 ? -22.510 2.612 32.003 1.00 83.19 109 GLU A N 1
ATOM 916 C CA . GLU A 1 109 ? -23.421 3.295 31.079 1.00 83.19 109 GLU A CA 1
ATOM 917 C C . GLU A 1 109 ? -22.661 3.986 29.939 1.00 83.19 109 GLU A C 1
ATOM 919 O O . GLU A 1 109 ? -23.049 3.877 28.772 1.00 83.19 109 GLU A O 1
ATOM 924 N N . GLY A 1 110 ? -21.512 4.590 30.251 1.00 76.25 110 GLY A N 1
ATOM 925 C CA . GLY A 1 110 ? -20.582 5.138 29.268 1.00 76.25 110 GLY A CA 1
ATOM 926 C C . GLY A 1 110 ? -20.057 4.071 28.308 1.00 76.25 110 GLY A C 1
ATOM 927 O O . GLY A 1 110 ? -20.060 4.289 27.097 1.00 76.25 110 GLY A O 1
ATOM 928 N N . ILE A 1 111 ? -19.700 2.885 28.819 1.00 76.00 111 ILE A N 1
ATOM 929 C CA . ILE A 1 111 ? -19.270 1.745 27.988 1.00 76.00 111 ILE A CA 1
ATOM 930 C C . ILE A 1 111 ? -20.388 1.330 27.024 1.00 76.00 111 ILE A C 1
ATOM 932 O O . ILE A 1 111 ? -20.157 1.212 25.821 1.00 76.00 111 ILE A O 1
ATOM 936 N N . ARG A 1 112 ? -21.623 1.156 27.518 1.00 81.81 112 ARG A N 1
ATOM 937 C CA . ARG A 1 112 ? -22.776 0.809 26.665 1.00 81.81 112 ARG A CA 1
ATOM 938 C C . ARG A 1 112 ? -23.039 1.871 25.599 1.00 81.81 112 ARG A C 1
ATOM 940 O O . ARG A 1 112 ? -23.283 1.526 24.445 1.00 81.81 112 ARG A O 1
ATOM 947 N N . THR A 1 113 ? -22.949 3.148 25.965 1.00 82.50 113 THR A N 1
ATOM 948 C CA . THR A 1 113 ? -23.151 4.275 25.044 1.00 82.50 113 THR A CA 1
ATOM 949 C C . THR A 1 113 ? -22.073 4.319 23.964 1.00 82.50 113 THR A C 1
ATOM 951 O O . THR A 1 113 ? -22.394 4.502 22.789 1.00 82.50 113 THR A O 1
ATOM 954 N N . LEU A 1 114 ? -20.806 4.099 24.330 1.00 74.62 114 LEU A N 1
ATOM 955 C CA . LEU A 1 114 ? -19.686 4.040 23.393 1.00 74.62 114 LEU A CA 1
ATOM 956 C C . LEU A 1 114 ? -19.856 2.881 22.404 1.00 74.62 114 LEU A C 1
ATOM 958 O O . LEU A 1 114 ? -19.802 3.098 21.196 1.00 74.62 114 LEU A O 1
ATOM 962 N N . LEU A 1 115 ? -20.150 1.675 22.898 1.00 77.12 115 LEU A N 1
ATOM 963 C CA . LEU A 1 115 ? -20.370 0.496 22.055 1.00 77.12 115 LEU A CA 1
ATOM 964 C C . LEU A 1 115 ? -21.563 0.677 21.108 1.00 77.12 115 LEU A C 1
ATOM 966 O O . LEU A 1 115 ? -21.468 0.341 19.928 1.00 77.12 115 LEU A O 1
ATOM 970 N N . ASN A 1 116 ? -22.668 1.250 21.590 1.00 79.19 116 ASN A N 1
ATOM 971 C CA . ASN A 1 116 ? -23.832 1.535 20.752 1.00 79.19 116 ASN A CA 1
ATOM 972 C C . ASN A 1 116 ? -23.518 2.587 19.686 1.00 79.19 116 ASN A C 1
ATOM 974 O O . ASN A 1 116 ? -23.890 2.390 18.533 1.00 79.19 116 ASN A O 1
ATOM 978 N N . ARG A 1 117 ? -22.777 3.651 20.032 1.00 77.06 117 ARG A N 1
ATOM 979 C CA . ARG A 1 117 ? -22.333 4.664 19.064 1.00 77.06 117 ARG A CA 1
ATOM 980 C C . ARG A 1 117 ? -21.450 4.071 17.975 1.00 77.06 117 ARG A C 1
ATOM 982 O O . ARG A 1 117 ? -21.641 4.422 16.817 1.00 77.06 117 ARG A O 1
ATOM 989 N N . ILE A 1 118 ? -20.534 3.165 18.321 1.00 72.69 118 ILE A N 1
ATOM 990 C CA . ILE A 1 118 ? -19.666 2.487 17.348 1.00 72.69 118 ILE A CA 1
ATOM 991 C C . ILE A 1 118 ? -20.496 1.585 16.430 1.00 72.69 118 ILE A C 1
ATOM 993 O O . ILE A 1 118 ? -20.380 1.690 15.213 1.00 72.69 118 ILE A O 1
ATOM 997 N N . ARG A 1 119 ? -21.408 0.780 16.988 1.00 73.81 119 ARG A N 1
ATOM 998 C CA . ARG A 1 119 ? -22.320 -0.076 16.207 1.00 73.81 119 ARG A CA 1
ATOM 999 C C . ARG A 1 119 ? -23.245 0.715 15.282 1.00 73.81 119 ARG A C 1
ATOM 1001 O O . ARG A 1 119 ? -23.553 0.251 14.190 1.00 73.81 119 ARG A O 1
ATOM 1008 N N . SER A 1 120 ? -23.693 1.894 15.715 1.00 73.06 120 SER A N 1
ATOM 1009 C CA . SER A 1 120 ? -24.497 2.806 14.893 1.00 73.06 120 SER A CA 1
ATOM 1010 C C . SER A 1 120 ? -23.659 3.672 13.954 1.00 73.06 120 SER A C 1
ATOM 1012 O O . SER A 1 120 ? -24.208 4.353 13.087 1.00 73.06 120 SER A O 1
ATOM 1014 N N . SER A 1 121 ? -22.336 3.702 14.137 1.00 67.50 121 SER A N 1
ATOM 1015 C CA . SER A 1 121 ? -21.469 4.504 13.292 1.00 67.50 121 SER A CA 1
ATOM 1016 C C . SER A 1 121 ? -21.407 3.865 11.910 1.00 67.50 121 SER A C 1
ATOM 1018 O O . SER A 1 121 ? -21.100 2.688 11.753 1.00 67.50 121 SER A O 1
ATOM 1020 N N . LYS A 1 122 ? -21.665 4.660 10.871 1.00 66.81 122 LYS A N 1
ATOM 1021 C CA . LYS A 1 122 ? -21.461 4.251 9.474 1.00 66.81 122 LYS A CA 1
ATOM 1022 C C . LYS A 1 122 ? -19.968 4.236 9.103 1.00 66.81 122 LYS A C 1
ATOM 1024 O O . LYS A 1 122 ? -19.637 4.455 7.946 1.00 66.81 122 LYS A O 1
ATOM 1029 N N . LEU A 1 123 ? -19.058 4.052 10.067 1.00 64.31 123 LEU A N 1
ATOM 1030 C CA . LEU A 1 123 ? -17.613 4.096 9.823 1.00 64.31 123 LEU A CA 1
ATOM 1031 C C . LEU A 1 123 ? -17.169 2.948 8.923 1.00 64.31 123 LEU A C 1
ATOM 1033 O O . LEU A 1 123 ? -16.401 3.193 8.007 1.00 64.31 123 LEU A O 1
ATOM 1037 N N . ASP A 1 124 ? -17.743 1.756 9.083 1.00 63.06 124 ASP A N 1
ATOM 1038 C CA . ASP A 1 124 ? -17.524 0.647 8.148 1.00 63.06 124 ASP A CA 1
ATOM 1039 C C . ASP A 1 124 ? -18.000 0.962 6.733 1.00 63.06 124 ASP A C 1
ATOM 1041 O O . ASP A 1 124 ? -17.353 0.592 5.764 1.00 63.06 124 ASP A O 1
ATOM 1045 N N . VAL A 1 125 ? -19.128 1.666 6.611 1.00 63.03 125 VAL A N 1
ATOM 1046 C CA . VAL A 1 125 ? -19.663 2.085 5.311 1.00 63.03 125 VAL A CA 1
ATOM 1047 C C . VAL A 1 125 ? -18.768 3.158 4.702 1.00 63.03 125 VAL A C 1
ATOM 1049 O O . VAL A 1 125 ? -18.561 3.141 3.504 1.00 63.03 125 VAL A O 1
ATOM 1052 N N . LYS A 1 126 ? -18.186 4.055 5.505 1.00 62.28 126 LYS A N 1
ATOM 1053 C CA . LYS A 1 126 ? -17.226 5.069 5.039 1.00 62.28 126 LYS A CA 1
ATOM 1054 C C . LYS A 1 126 ? -15.851 4.484 4.697 1.00 62.28 126 LYS A C 1
ATOM 1056 O O . LYS A 1 126 ? -15.211 4.976 3.782 1.00 62.28 126 LYS A O 1
ATOM 1061 N N . LEU A 1 127 ? -15.418 3.443 5.407 1.00 58.34 127 LEU A N 1
ATOM 1062 C CA . LEU A 1 127 ? -14.19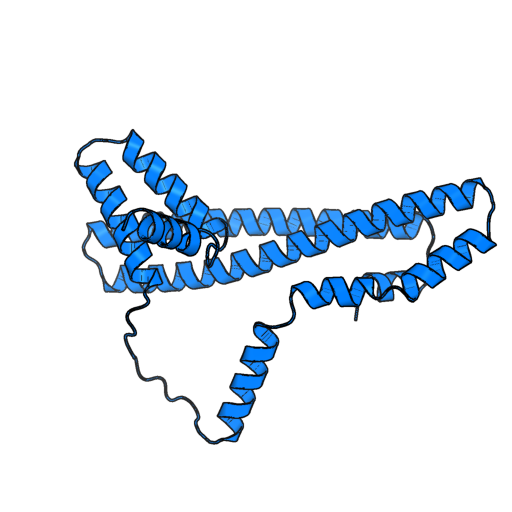3 2.694 5.110 1.00 58.34 127 LEU A CA 1
ATOM 1063 C C . LEU A 1 127 ? -14.358 1.812 3.873 1.00 58.34 127 LEU A C 1
ATOM 1065 O O . LEU A 1 127 ? -13.422 1.687 3.099 1.00 58.34 127 LEU A O 1
ATOM 1069 N N . ALA A 1 128 ? -15.548 1.245 3.667 1.00 57.41 128 ALA A N 1
ATOM 1070 C CA . ALA A 1 128 ? -15.902 0.563 2.428 1.00 57.41 128 ALA A CA 1
ATOM 1071 C C . ALA A 1 128 ? -16.095 1.554 1.265 1.00 57.41 128 ALA A C 1
ATOM 1073 O O . ALA A 1 128 ? -15.707 1.260 0.143 1.00 57.41 128 ALA A O 1
ATOM 1074 N N . ALA A 1 129 ? -16.636 2.750 1.529 1.00 56.66 129 ALA A N 1
ATOM 1075 C CA . ALA A 1 129 ? -16.904 3.768 0.510 1.00 56.66 129 ALA A CA 1
ATOM 1076 C C . ALA A 1 129 ? -15.644 4.415 -0.091 1.00 56.66 129 ALA A C 1
ATOM 1078 O O . ALA A 1 129 ? -15.766 5.109 -1.093 1.00 56.66 129 ALA A O 1
ATOM 1079 N N . HIS A 1 130 ? -14.452 4.200 0.478 1.00 51.34 130 HIS A N 1
ATOM 1080 C CA . HIS A 1 130 ? -13.199 4.717 -0.086 1.00 51.34 130 HIS A CA 1
ATOM 1081 C C . HIS A 1 130 ? -12.642 3.864 -1.249 1.00 51.34 130 HIS A C 1
ATOM 1083 O O . HIS A 1 130 ? -11.672 4.289 -1.870 1.00 51.34 130 HIS A O 1
ATOM 1089 N N . ASP A 1 131 ? -13.279 2.721 -1.556 1.00 49.81 131 ASP A N 1
ATOM 1090 C CA . ASP A 1 131 ? -12.963 1.804 -2.673 1.00 49.81 131 ASP A CA 1
ATOM 1091 C C . ASP A 1 131 ? -14.160 1.566 -3.626 1.00 49.81 131 ASP A C 1
ATOM 1093 O O . ASP A 1 131 ? -14.104 0.736 -4.532 1.00 49.81 131 ASP A O 1
ATOM 1097 N N . LEU A 1 132 ? -15.270 2.282 -3.441 1.00 49.25 132 LEU A N 1
ATOM 1098 C CA . LEU A 1 132 ? -16.523 2.042 -4.157 1.00 49.25 132 LEU A CA 1
ATOM 1099 C C . LEU A 1 132 ? -16.730 3.098 -5.245 1.00 49.25 132 LEU A C 1
ATOM 1101 O O . LEU A 1 132 ? -17.359 4.125 -4.980 1.00 49.25 132 LEU A O 1
ATOM 1105 N N . LYS A 1 133 ? -16.181 2.830 -6.444 1.00 50.59 133 LYS A N 1
ATOM 1106 C CA . LYS A 1 133 ? -16.782 3.208 -7.747 1.00 50.59 133 LYS A CA 1
ATOM 1107 C C . LYS A 1 133 ? -16.047 2.777 -9.020 1.00 50.59 133 LYS A C 1
ATOM 1109 O O . LYS A 1 133 ? -16.544 3.084 -10.091 1.00 50.59 133 LYS A O 1
ATOM 1114 N N . GLU A 1 134 ? -14.925 2.068 -8.955 1.00 42.47 134 GLU A N 1
ATOM 1115 C CA . GLU A 1 134 ? -14.222 1.681 -10.191 1.00 42.47 134 GLU A CA 1
ATOM 1116 C C . GLU A 1 134 ? -14.507 0.227 -10.588 1.00 42.47 134 GLU A C 1
ATOM 1118 O O . GLU A 1 134 ? -14.907 -0.060 -11.707 1.00 42.47 134 GLU 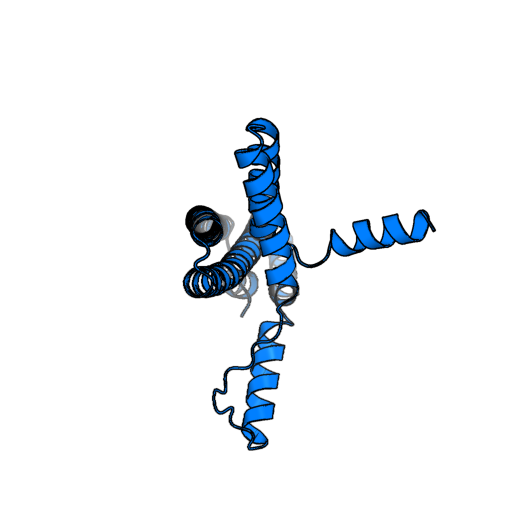A O 1
ATOM 1123 N N . ARG A 1 135 ? -14.407 -0.704 -9.637 1.00 42.84 135 ARG A N 1
ATOM 1124 C CA . ARG A 1 135 ? -14.542 -2.140 -9.920 1.00 42.84 135 ARG A CA 1
ATOM 1125 C C . ARG A 1 135 ? -15.993 -2.603 -10.084 1.00 42.84 135 ARG A C 1
ATOM 1127 O O . ARG A 1 135 ? -16.279 -3.352 -11.005 1.00 42.84 135 ARG A O 1
ATOM 1134 N N . GLU A 1 136 ? -16.902 -2.101 -9.244 1.00 52.66 136 GLU A N 1
ATOM 1135 C CA . GLU A 1 136 ? -18.346 -2.363 -9.387 1.00 52.66 136 GLU A CA 1
ATOM 1136 C C . GLU A 1 136 ? -18.919 -1.685 -10.641 1.00 52.66 136 GLU A C 1
ATOM 1138 O O . GLU A 1 136 ? -19.761 -2.267 -11.305 1.00 52.66 136 GLU A O 1
ATOM 1143 N N . TYR A 1 137 ? -18.399 -0.515 -11.031 1.00 48.00 137 TYR A N 1
ATOM 1144 C CA . TYR A 1 137 ? -18.776 0.157 -12.280 1.00 48.00 137 TYR A CA 1
ATOM 1145 C C . TYR A 1 137 ? -18.321 -0.633 -13.516 1.00 48.00 137 TYR A C 1
ATOM 1147 O O . TYR A 1 137 ? -19.084 -0.755 -14.465 1.00 48.00 137 TYR A O 1
ATOM 1155 N N . LEU A 1 138 ? -17.118 -1.220 -13.500 1.00 49.12 138 LEU A N 1
ATOM 1156 C CA . LEU A 1 138 ? -16.597 -2.023 -14.614 1.00 49.12 138 LEU A CA 1
ATOM 1157 C C . LEU A 1 138 ? -17.236 -3.419 -14.713 1.00 49.12 138 LEU A C 1
ATOM 1159 O O . LEU A 1 138 ? -17.451 -3.898 -15.821 1.00 49.12 138 LEU A O 1
ATOM 1163 N N . GLU A 1 139 ? -17.581 -4.061 -13.595 1.00 54.50 139 GLU A N 1
ATOM 1164 C CA . GLU A 1 139 ? -18.311 -5.342 -13.605 1.00 54.50 139 GLU A CA 1
ATOM 1165 C C . GLU A 1 139 ? -19.781 -5.164 -14.022 1.00 54.50 139 GLU A C 1
ATOM 1167 O O . GLU A 1 139 ? -20.303 -5.970 -14.792 1.00 54.50 139 GLU A O 1
ATOM 1172 N N . GLU A 1 140 ? -20.435 -4.086 -13.582 1.00 55.31 140 GLU A N 1
ATOM 1173 C CA . GLU A 1 140 ? -21.819 -3.762 -13.954 1.00 55.31 140 GLU A CA 1
ATOM 1174 C C . GLU A 1 140 ? -21.913 -3.290 -15.425 1.00 55.31 140 GLU A C 1
ATOM 1176 O O . GLU A 1 140 ? -22.880 -3.627 -16.111 1.00 55.31 140 GLU A O 1
ATOM 1181 N N . LEU A 1 141 ? -20.871 -2.624 -15.954 1.00 48.50 141 LEU A N 1
ATOM 1182 C CA . LEU A 1 141 ? -20.699 -2.287 -17.381 1.00 48.50 141 LEU A CA 1
ATOM 1183 C C . LEU A 1 141 ? -20.403 -3.530 -18.245 1.00 48.50 141 LEU A C 1
ATOM 1185 O O . LEU A 1 141 ? -20.931 -3.658 -19.346 1.00 48.50 141 LEU A O 1
ATOM 1189 N N . ALA A 1 142 ? -19.589 -4.468 -17.749 1.00 49.66 142 ALA A N 1
ATOM 1190 C CA . ALA A 1 142 ? -19.280 -5.708 -18.460 1.00 49.66 142 ALA A CA 1
ATOM 1191 C C . ALA A 1 142 ? -20.511 -6.622 -18.587 1.00 49.66 142 ALA A C 1
ATOM 1193 O O . ALA A 1 142 ? -20.790 -7.116 -19.677 1.00 49.66 142 ALA A O 1
ATOM 1194 N N . MET A 1 143 ? -21.299 -6.784 -17.516 1.00 66.38 143 MET A N 1
ATOM 1195 C CA . MET A 1 143 ? -22.538 -7.576 -17.558 1.00 66.38 143 MET A CA 1
ATOM 1196 C C . MET A 1 143 ? -23.613 -6.949 -18.459 1.00 66.38 143 MET A C 1
ATOM 1198 O O . MET A 1 143 ? -24.317 -7.670 -19.163 1.00 66.38 143 MET A O 1
ATOM 1202 N N . THR A 1 144 ? -23.727 -5.615 -18.493 1.00 58.38 144 THR A N 1
ATOM 1203 C CA . THR A 1 144 ? -24.711 -4.934 -19.359 1.00 58.38 144 THR A CA 1
ATOM 1204 C C . THR A 1 144 ? -24.358 -4.990 -20.850 1.00 58.38 144 THR A C 1
ATOM 1206 O O . THR A 1 144 ? -25.262 -4.961 -21.685 1.00 58.38 144 THR A O 1
ATOM 1209 N N . LEU A 1 145 ? -23.075 -5.114 -21.207 1.00 49.78 145 LEU A N 1
ATOM 1210 C CA . LEU A 1 145 ? -22.627 -5.318 -22.592 1.00 49.78 145 LEU A CA 1
ATOM 1211 C C . LEU A 1 145 ? -22.792 -6.779 -23.056 1.00 49.78 145 LEU A C 1
ATOM 1213 O O . LEU A 1 145 ? -23.137 -7.017 -24.216 1.00 49.78 145 LEU A O 1
ATOM 1217 N N . GLU A 1 146 ? -22.637 -7.748 -22.147 1.00 57.56 146 GLU A N 1
ATOM 1218 C CA . GLU A 1 146 ? -22.879 -9.176 -22.406 1.00 57.56 146 GLU A CA 1
ATOM 1219 C C . GLU A 1 146 ? -24.370 -9.471 -22.678 1.00 57.56 146 GLU A C 1
ATOM 1221 O O . GLU A 1 146 ? -24.709 -10.203 -23.610 1.00 57.56 146 GLU A O 1
ATOM 1226 N N . GLU A 1 147 ? -25.281 -8.833 -21.933 1.00 65.00 147 GLU A N 1
ATOM 1227 C CA . GLU A 1 147 ? -26.737 -8.968 -22.117 1.00 65.00 147 GLU A CA 1
ATOM 1228 C C . GLU A 1 147 ? -27.265 -8.324 -23.419 1.00 65.00 147 GLU A C 1
ATOM 1230 O O . GLU A 1 147 ? -28.341 -8.692 -23.897 1.00 65.00 147 GLU A O 1
ATOM 1235 N N . ALA A 1 148 ? -26.505 -7.409 -24.038 1.00 51.22 148 ALA A N 1
ATOM 1236 C CA . ALA A 1 148 ? -26.845 -6.753 -25.307 1.00 51.22 148 ALA A CA 1
ATOM 1237 C C . ALA A 1 148 ? -26.394 -7.535 -26.562 1.00 51.22 148 ALA A C 1
ATOM 1239 O O . ALA A 1 148 ? -26.635 -7.087 -27.686 1.00 51.22 148 ALA A O 1
ATOM 1240 N N . GLY A 1 149 ? -25.769 -8.707 -26.397 1.00 46.22 149 GLY A N 1
ATOM 1241 C CA . GLY A 1 149 ? -25.373 -9.582 -27.507 1.00 46.22 149 GLY A CA 1
ATOM 1242 C C . GLY A 1 149 ? -24.100 -9.157 -28.247 1.00 46.22 149 GLY A C 1
ATOM 1243 O O . GLY A 1 149 ? -23.872 -9.615 -29.364 1.00 46.22 149 GLY A O 1
ATOM 1244 N N . LEU A 1 150 ? -23.265 -8.311 -27.639 1.00 47.84 150 LEU A N 1
ATOM 1245 C CA . LEU A 1 150 ? -21.938 -7.953 -28.143 1.00 47.84 150 LEU A CA 1
ATOM 1246 C C . LEU A 1 150 ? -20.874 -8.652 -27.289 1.00 47.84 150 LEU A C 1
ATOM 1248 O O . LEU A 1 150 ? -20.196 -8.040 -26.469 1.00 47.84 150 LEU A O 1
ATOM 1252 N N . GLY A 1 151 ? -20.759 -9.969 -27.468 1.00 40.22 151 GLY A N 1
ATOM 1253 C CA . GLY A 1 151 ? -19.604 -10.715 -26.979 1.00 40.22 151 GLY A CA 1
ATOM 1254 C C . GLY A 1 151 ? -18.362 -10.262 -27.742 1.00 40.22 151 GLY A C 1
ATOM 1255 O O . GLY A 1 151 ? -18.343 -10.319 -28.969 1.00 40.22 151 GLY A O 1
ATOM 1256 N N . PHE A 1 152 ? -17.349 -9.783 -27.024 1.00 38.94 152 PHE A N 1
ATOM 1257 C CA . PHE A 1 152 ? -16.081 -9.366 -27.615 1.00 38.94 152 PHE A CA 1
ATOM 1258 C C . PHE A 1 152 ? -15.350 -10.577 -28.213 1.00 38.94 152 PHE A C 1
ATOM 1260 O O . PHE A 1 152 ? -14.858 -11.446 -27.489 1.00 38.94 152 PHE A O 1
ATOM 1267 N N . GLU A 1 153 ? -15.263 -10.623 -29.542 1.00 37.91 153 GLU A N 1
ATOM 1268 C CA . GLU A 1 153 ? -14.180 -11.318 -30.230 1.00 37.91 153 GLU A CA 1
ATOM 1269 C C . GLU A 1 153 ? -12.904 -10.489 -30.032 1.00 37.91 153 GLU A C 1
ATOM 1271 O O . GLU A 1 153 ? -12.903 -9.270 -30.203 1.00 37.91 153 GLU A O 1
ATOM 1276 N N . TRP A 1 154 ? -11.831 -11.145 -29.596 1.00 36.97 154 TRP A N 1
ATOM 1277 C CA . TRP A 1 154 ? -10.520 -10.525 -29.450 1.00 36.97 154 TRP A CA 1
ATOM 1278 C C . TRP A 1 154 ? -9.969 -10.228 -30.847 1.00 36.97 154 TRP A C 1
ATOM 1280 O O . TRP A 1 154 ? -9.457 -11.130 -31.508 1.00 36.97 154 TRP A O 1
ATOM 1290 N N . GLU A 1 155 ? -10.083 -8.981 -31.292 1.00 34.78 155 GLU A N 1
ATOM 1291 C CA . GLU A 1 155 ? -9.307 -8.449 -32.411 1.00 34.78 155 GLU A CA 1
ATOM 1292 C C . GLU A 1 155 ? -8.319 -7.418 -31.857 1.00 34.78 155 GLU A C 1
ATOM 1294 O O . GLU A 1 155 ? -8.701 -6.507 -31.120 1.00 34.78 155 GLU A O 1
ATOM 1299 N N . ASP A 1 156 ? -7.035 -7.619 -32.164 1.00 48.44 156 ASP A N 1
ATOM 1300 C CA . ASP A 1 156 ? -5.941 -6.721 -31.807 1.00 48.44 156 ASP A CA 1
ATOM 1301 C C . ASP A 1 156 ? -6.221 -5.319 -32.368 1.00 48.44 156 ASP A C 1
ATOM 1303 O O . ASP A 1 156 ? -6.119 -5.081 -33.573 1.00 48.44 156 ASP A O 1
ATOM 1307 N N . ILE A 1 157 ? -6.551 -4.380 -31.484 1.00 36.34 157 ILE A N 1
ATOM 1308 C CA . ILE A 1 157 ? -6.512 -2.951 -31.780 1.00 36.34 157 ILE A CA 1
ATOM 1309 C C . ILE A 1 157 ? -5.311 -2.38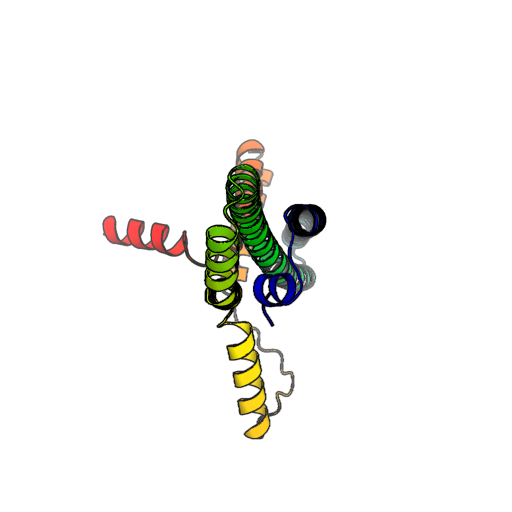6 -31.024 1.00 36.34 157 ILE A C 1
ATOM 1311 O O . ILE A 1 157 ? -5.321 -2.274 -29.797 1.00 36.34 157 ILE A O 1
ATOM 1315 N N . GLU A 1 158 ? -4.260 -2.044 -31.771 1.00 51.03 158 GLU A N 1
ATOM 1316 C CA . GLU A 1 158 ? -3.239 -1.097 -31.326 1.00 51.03 158 GLU A CA 1
ATOM 1317 C C . GLU A 1 158 ? -3.914 0.266 -31.117 1.00 51.03 158 GLU A C 1
ATOM 1319 O O . GLU A 1 158 ? -4.011 1.084 -32.030 1.00 51.03 158 GLU A O 1
ATOM 1324 N N . GLU A 1 159 ? -4.415 0.512 -29.909 1.00 47.34 159 GLU A N 1
ATOM 1325 C CA . GLU A 1 159 ? -4.603 1.874 -29.422 1.00 47.34 159 GLU A CA 1
ATOM 1326 C C . GLU A 1 159 ? -3.244 2.393 -28.938 1.00 47.34 159 GLU A C 1
ATOM 1328 O O . GLU A 1 159 ? -2.587 1.776 -28.091 1.00 47.34 159 GLU A O 1
ATOM 1333 N N . GLU A 1 160 ? -2.807 3.528 -29.490 1.00 51.12 160 GLU A N 1
ATOM 1334 C CA . GLU A 1 160 ? -1.719 4.337 -28.939 1.00 51.12 160 GLU A CA 1
ATOM 1335 C C . GLU A 1 160 ? -2.085 4.723 -27.500 1.00 51.12 160 GLU A C 1
ATOM 1337 O O . GLU A 1 160 ? -2.784 5.700 -27.258 1.00 51.12 160 GLU A O 1
ATOM 1342 N N . ASP A 1 161 ? -1.650 3.911 -26.535 1.00 59.44 161 ASP A N 1
ATOM 1343 C CA . ASP A 1 161 ? -1.798 4.182 -25.108 1.00 59.44 161 ASP A CA 1
ATOM 1344 C C . ASP A 1 161 ? -0.942 5.426 -24.766 1.00 59.44 161 ASP A C 1
ATOM 1346 O O . ASP A 1 161 ? 0.294 5.332 -24.772 1.00 59.44 161 ASP A O 1
ATOM 1350 N N . PRO A 1 162 ? -1.535 6.599 -24.453 1.00 62.59 162 PRO A N 1
ATOM 1351 C CA . PRO A 1 162 ? -0.778 7.827 -24.180 1.00 62.59 162 PRO A CA 1
ATOM 1352 C C . PRO A 1 162 ? 0.184 7.671 -22.992 1.00 62.59 162 PRO A C 1
ATOM 1354 O O . PRO A 1 162 ? 1.212 8.350 -22.900 1.00 62.59 162 PRO A O 1
ATOM 1357 N N . LEU A 1 163 ? -0.113 6.728 -22.092 1.00 66.38 163 LEU A N 1
ATOM 1358 C CA . LEU A 1 163 ? 0.732 6.387 -20.951 1.00 66.38 163 LEU A CA 1
ATOM 1359 C C . LEU A 1 163 ? 1.980 5.622 -21.395 1.00 66.38 163 LEU A C 1
ATOM 1361 O O . LEU A 1 163 ? 3.060 5.830 -20.834 1.00 66.38 163 LEU A O 1
ATOM 1365 N N . LYS A 1 164 ? 1.854 4.781 -22.429 1.00 76.44 164 LYS A N 1
ATOM 1366 C CA . LYS A 1 164 ? 2.982 4.081 -23.052 1.00 76.44 164 LYS A CA 1
ATOM 1367 C C . LYS A 1 164 ? 3.919 5.088 -23.700 1.00 76.44 164 LYS A C 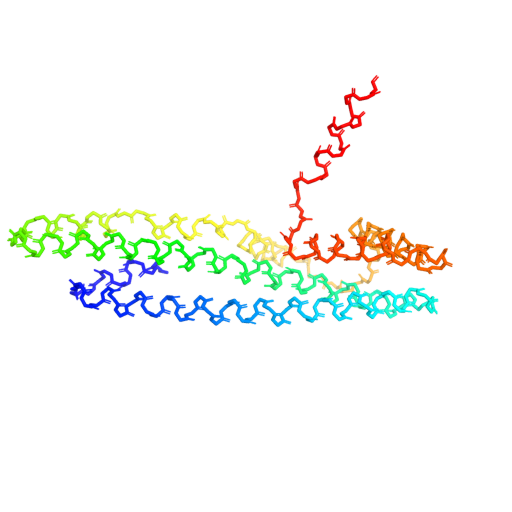1
ATOM 1369 O O . LYS A 1 164 ? 5.119 5.033 -23.454 1.00 76.44 164 LYS A O 1
ATOM 1374 N N . GLU A 1 165 ? 3.401 6.057 -24.451 1.00 76.25 165 GLU A N 1
ATOM 1375 C CA . GLU A 1 165 ? 4.241 7.107 -25.039 1.00 76.25 165 GLU A CA 1
ATOM 1376 C C . GLU A 1 165 ? 4.988 7.929 -23.985 1.00 76.25 165 GLU A C 1
ATOM 1378 O O . GLU A 1 165 ? 6.180 8.204 -24.141 1.00 76.25 165 GLU A O 1
ATOM 1383 N N . GLY A 1 166 ? 4.311 8.314 -22.898 1.00 76.44 166 GLY A N 1
ATOM 1384 C CA . GLY A 1 166 ? 4.937 9.025 -21.783 1.00 76.44 166 GLY A CA 1
ATOM 1385 C C . GLY A 1 166 ? 6.036 8.197 -21.113 1.00 76.44 166 GLY A C 1
ATOM 1386 O O . GLY A 1 166 ? 7.123 8.704 -20.823 1.00 76.44 166 GLY A O 1
ATOM 1387 N N . PHE A 1 167 ? 5.792 6.902 -20.916 1.00 80.50 167 PHE A N 1
ATOM 1388 C CA . PHE A 1 167 ? 6.785 5.968 -20.395 1.00 80.50 167 PHE A CA 1
ATOM 1389 C C . PHE A 1 167 ? 7.998 5.829 -21.326 1.00 80.50 167 PHE A C 1
ATOM 1391 O O . PHE A 1 167 ? 9.136 5.924 -20.864 1.00 80.50 167 PHE A O 1
ATOM 1398 N N . LEU A 1 168 ? 7.775 5.686 -22.635 1.00 82.62 168 LEU A N 1
ATOM 1399 C CA . LEU A 1 168 ? 8.842 5.584 -23.632 1.00 82.62 168 LEU A CA 1
ATOM 1400 C C . LEU A 1 168 ? 9.679 6.866 -23.717 1.00 82.62 168 LEU A C 1
ATOM 1402 O O . LEU A 1 168 ? 10.903 6.782 -23.705 1.00 82.62 168 LEU A O 1
ATOM 1406 N N . LYS A 1 169 ? 9.050 8.049 -23.683 1.00 83.69 169 LYS A N 1
ATOM 1407 C CA . LYS A 1 169 ? 9.754 9.346 -23.621 1.00 83.69 169 LYS A CA 1
ATOM 1408 C C . LYS A 1 169 ? 10.658 9.457 -22.387 1.00 83.69 169 LYS A C 1
ATOM 1410 O O . LYS A 1 169 ? 11.775 9.976 -22.478 1.00 83.69 169 LYS A O 1
ATOM 1415 N N . ASN A 1 170 ? 10.204 8.949 -21.238 1.00 81.88 170 ASN A N 1
ATOM 1416 C CA . ASN A 1 170 ? 11.012 8.914 -20.017 1.00 81.88 170 ASN A CA 1
ATOM 1417 C C . ASN A 1 170 ? 12.183 7.926 -20.130 1.00 81.88 170 ASN A C 1
ATOM 1419 O O . ASN A 1 170 ? 13.291 8.259 -19.711 1.00 81.88 170 ASN A O 1
ATOM 1423 N N . LEU A 1 171 ? 11.972 6.744 -20.722 1.00 81.44 171 LEU A N 1
ATOM 1424 C CA . LEU A 1 171 ? 13.052 5.786 -20.978 1.00 81.44 171 LEU A CA 1
ATOM 1425 C C . LEU A 1 171 ? 14.102 6.356 -21.934 1.00 81.44 171 LEU A C 1
ATOM 1427 O O . LEU A 1 171 ? 15.293 6.283 -21.634 1.00 81.44 171 LEU A O 1
ATOM 1431 N N . ASP A 1 172 ? 13.671 6.963 -23.036 1.00 82.19 172 ASP A N 1
ATOM 1432 C CA . ASP A 1 172 ? 14.565 7.564 -24.025 1.00 82.19 172 ASP A CA 1
ATOM 1433 C C . ASP A 1 172 ? 15.395 8.692 -23.372 1.00 82.19 172 ASP A C 1
ATOM 1435 O O . ASP A 1 172 ? 16.618 8.714 -23.490 1.00 82.19 172 ASP A O 1
ATOM 1439 N N . SER A 1 173 ? 14.776 9.520 -22.521 1.00 80.62 173 SER A N 1
ATOM 1440 C CA . SER A 1 173 ? 15.459 10.566 -21.737 1.00 80.62 173 SER A CA 1
ATOM 1441 C C . SER A 1 173 ? 16.509 10.053 -20.737 1.00 80.62 173 SER A C 1
ATOM 1443 O O . SER A 1 173 ? 17.437 10.796 -20.389 1.00 80.62 173 SER A O 1
ATOM 1445 N N . ILE A 1 174 ? 16.337 8.836 -20.207 1.00 78.56 174 ILE A N 1
ATOM 1446 C CA . ILE A 1 174 ? 17.307 8.169 -19.319 1.00 78.56 174 ILE A CA 1
ATOM 1447 C C . ILE A 1 174 ? 18.455 7.599 -20.154 1.00 78.56 174 ILE A C 1
ATOM 1449 O O . ILE A 1 174 ? 19.620 7.789 -19.806 1.00 78.56 174 ILE A O 1
ATOM 1453 N N . ILE A 1 175 ? 18.133 6.931 -21.265 1.00 80.00 175 ILE A N 1
ATOM 1454 C CA . ILE A 1 175 ? 19.112 6.334 -22.180 1.00 80.00 175 ILE A CA 1
ATOM 1455 C C . ILE A 1 175 ? 20.033 7.418 -22.749 1.00 80.00 175 ILE A C 1
ATOM 1457 O O . ILE A 1 175 ? 21.249 7.262 -22.686 1.00 80.00 175 ILE A O 1
ATOM 1461 N N . GLU A 1 176 ? 19.478 8.545 -23.197 1.00 82.81 176 GLU A N 1
ATOM 1462 C CA . GLU A 1 176 ? 20.248 9.688 -23.69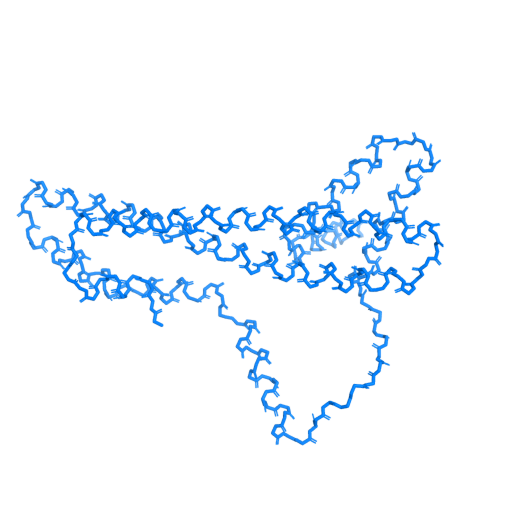8 1.00 82.81 176 GLU A CA 1
ATOM 1463 C C . GLU A 1 176 ? 21.226 10.245 -22.650 1.00 82.81 176 GLU A C 1
ATOM 1465 O O . GLU A 1 176 ? 22.372 10.558 -22.971 1.00 82.81 176 GLU A O 1
ATOM 1470 N N . ALA A 1 177 ? 20.813 10.336 -21.379 1.00 77.50 177 ALA A N 1
ATOM 1471 C CA . ALA A 1 177 ? 21.682 10.801 -20.295 1.00 77.50 177 ALA A CA 1
ATOM 1472 C C . ALA A 1 177 ? 22.812 9.801 -19.980 1.00 77.50 177 ALA A C 1
ATOM 1474 O O . ALA A 1 177 ? 23.951 10.209 -19.738 1.00 77.50 177 ALA A O 1
ATOM 1475 N N . GLU A 1 178 ? 22.523 8.494 -20.023 1.00 77.75 178 GLU A N 1
ATOM 1476 C CA . GLU A 1 178 ? 23.536 7.442 -19.868 1.00 77.75 178 GLU A CA 1
ATOM 1477 C C . GLU A 1 178 ? 24.540 7.435 -21.034 1.00 77.75 178 GLU A C 1
ATOM 1479 O O . GLU A 1 178 ? 25.744 7.297 -20.802 1.00 77.75 178 GLU A O 1
ATOM 1484 N N . GLU A 1 179 ? 24.068 7.611 -22.270 1.00 79.38 179 GLU A N 1
ATOM 1485 C CA . GLU A 1 179 ? 24.898 7.660 -23.482 1.00 79.38 179 GLU A CA 1
ATOM 1486 C C . GLU A 1 179 ? 25.751 8.935 -23.557 1.00 79.38 179 GLU A C 1
ATOM 1488 O O . GLU A 1 179 ? 26.905 8.877 -23.984 1.00 79.38 179 GLU A O 1
ATOM 1493 N N . ALA A 1 180 ? 25.242 10.065 -23.054 1.00 77.44 180 ALA A N 1
ATOM 1494 C CA . ALA A 1 180 ? 25.996 11.310 -22.893 1.00 77.44 180 ALA A CA 1
ATOM 1495 C C . ALA A 1 180 ? 27.052 11.252 -21.767 1.00 77.44 180 ALA A C 1
ATOM 1497 O O . ALA A 1 180 ? 27.851 12.178 -21.619 1.00 77.44 180 ALA A O 1
ATOM 1498 N N . GLY A 1 181 ? 27.073 10.177 -20.968 1.00 77.12 181 GLY A N 1
ATOM 1499 C CA . GLY A 1 181 ? 28.011 9.982 -19.860 1.00 77.12 181 GLY A CA 1
ATOM 1500 C C . GLY A 1 181 ? 27.633 10.708 -18.562 1.00 77.12 181 GLY A C 1
ATOM 1501 O O . GLY A 1 181 ? 28.407 10.666 -17.602 1.00 77.12 181 GLY A O 1
ATOM 1502 N N . ASP A 1 182 ? 26.451 11.327 -18.498 1.00 81.75 182 ASP A N 1
ATOM 1503 C CA . ASP A 1 182 ? 25.943 12.062 -17.335 1.00 81.75 182 ASP A CA 1
ATOM 1504 C C . ASP A 1 182 ? 25.196 11.115 -16.378 1.00 81.75 182 ASP A C 1
ATOM 1506 O O . ASP A 1 182 ? 23.966 11.030 -16.326 1.00 81.75 182 ASP A O 1
ATOM 1510 N N . LYS A 1 183 ? 25.986 10.335 -15.630 1.00 77.06 183 LYS A N 1
ATOM 1511 C CA . LYS A 1 183 ? 25.486 9.270 -14.744 1.00 77.06 183 LYS A CA 1
ATOM 1512 C C . LYS A 1 183 ? 24.629 9.777 -13.583 1.00 77.06 183 LYS A C 1
ATOM 1514 O O . LYS A 1 183 ? 23.848 8.994 -13.049 1.00 77.06 183 LYS A O 1
ATOM 1519 N N . GLU A 1 184 ? 24.798 11.028 -13.158 1.00 76.31 184 GLU A N 1
ATOM 1520 C CA . GLU A 1 184 ? 24.009 11.603 -12.060 1.00 76.31 184 GLU A CA 1
ATOM 1521 C C . GLU A 1 184 ? 22.604 11.955 -12.545 1.00 76.31 184 GLU A C 1
ATOM 1523 O O . GLU A 1 184 ? 21.629 11.464 -11.976 1.00 76.31 184 GLU A O 1
ATOM 1528 N N . LYS A 1 185 ? 22.485 12.658 -13.678 1.00 75.31 185 LYS A N 1
ATOM 1529 C CA . LYS A 1 185 ? 21.174 12.968 -14.268 1.00 75.31 185 LYS A CA 1
ATOM 1530 C C . LYS A 1 185 ? 20.402 11.727 -14.705 1.00 75.31 185 LYS A C 1
ATOM 1532 O O . LYS A 1 185 ? 19.179 11.698 -14.593 1.00 75.31 185 LYS A O 1
ATOM 1537 N N . ALA A 1 186 ? 21.093 10.699 -15.199 1.00 70.81 186 ALA A N 1
ATOM 1538 C CA . ALA A 1 186 ? 20.458 9.427 -15.540 1.00 70.81 186 ALA A CA 1
ATOM 1539 C C . ALA A 1 186 ? 19.816 8.759 -14.312 1.00 70.81 186 ALA A C 1
ATOM 1541 O O . ALA A 1 186 ? 18.678 8.298 -14.390 1.00 70.81 186 ALA A O 1
ATOM 1542 N N . LYS A 1 187 ? 20.516 8.756 -13.169 1.00 77.06 187 LYS A N 1
ATOM 1543 C CA . LYS A 1 187 ? 19.998 8.200 -11.913 1.00 77.06 187 LYS A CA 1
ATOM 1544 C C . LYS A 1 187 ? 18.816 8.989 -11.368 1.00 77.06 187 LYS A C 1
ATOM 1546 O O . LYS A 1 187 ? 17.823 8.376 -11.002 1.00 77.06 187 LYS A O 1
ATOM 1551 N N . GLU A 1 188 ? 18.893 10.318 -11.359 1.00 77.75 188 GLU A N 1
ATOM 1552 C CA . GLU A 1 188 ? 17.785 11.166 -10.896 1.00 77.75 188 GLU A CA 1
ATOM 1553 C C . GLU A 1 188 ? 16.512 10.931 -11.719 1.00 77.75 188 GLU A C 1
ATOM 1555 O O . GLU A 1 188 ? 15.428 10.756 -11.164 1.00 77.75 188 GLU A O 1
ATOM 1560 N N . LYS A 1 189 ? 16.636 10.854 -13.050 1.00 77.62 189 LYS A N 1
ATOM 1561 C CA . LYS A 1 189 ? 15.503 10.555 -13.939 1.00 77.62 189 LYS A CA 1
ATOM 1562 C C . LYS A 1 189 ? 14.953 9.141 -13.743 1.00 77.62 189 LYS A C 1
ATOM 1564 O O . LYS A 1 189 ? 13.744 8.939 -13.827 1.00 77.62 189 LYS A O 1
ATOM 1569 N N . GLU A 1 190 ? 15.820 8.167 -13.480 1.00 77.69 190 GLU A N 1
ATOM 1570 C CA . GLU A 1 190 ? 15.411 6.788 -13.208 1.00 77.69 190 GLU A CA 1
ATOM 1571 C C . GLU A 1 190 ? 14.660 6.670 -11.875 1.00 77.69 190 GLU A C 1
ATOM 1573 O O . GLU A 1 190 ? 13.618 6.018 -11.813 1.00 77.69 190 GLU A O 1
ATOM 1578 N N . GLU A 1 191 ? 15.139 7.340 -10.827 1.00 80.56 191 GLU A N 1
ATOM 1579 C CA . GLU A 1 191 ? 14.457 7.408 -9.533 1.00 80.56 191 GLU A CA 1
ATOM 1580 C C . GLU A 1 191 ? 13.096 8.107 -9.654 1.00 80.56 191 GLU A C 1
ATOM 1582 O O . GLU A 1 191 ? 12.109 7.608 -9.115 1.00 80.56 191 GLU A O 1
ATOM 1587 N N . LEU A 1 192 ? 13.004 9.191 -10.434 1.00 79.50 192 LEU A N 1
ATOM 1588 C CA . LEU A 1 192 ? 11.742 9.885 -10.714 1.00 79.50 192 LEU A CA 1
ATOM 1589 C C . LEU A 1 192 ? 10.731 9.006 -11.460 1.00 79.50 192 LEU A C 1
ATOM 1591 O O . LEU A 1 192 ? 9.547 9.004 -11.120 1.00 79.50 192 LEU A O 1
ATOM 1595 N N . LEU A 1 193 ? 11.177 8.242 -12.461 1.00 79.75 193 LEU A N 1
ATOM 1596 C CA . LEU A 1 193 ? 10.311 7.310 -13.187 1.00 79.75 193 LEU A CA 1
ATOM 1597 C C . LEU A 1 193 ? 9.789 6.204 -12.260 1.00 79.75 193 LEU A C 1
ATOM 1599 O O . LEU A 1 193 ? 8.601 5.886 -12.290 1.00 79.75 193 LEU A O 1
ATOM 1603 N N . LYS A 1 194 ? 10.663 5.647 -11.414 1.00 81.25 194 LYS A N 1
ATOM 1604 C CA . LYS A 1 194 ? 10.304 4.609 -10.438 1.00 81.25 194 LYS A CA 1
ATOM 1605 C C . LYS A 1 194 ? 9.313 5.143 -9.399 1.00 81.25 194 LYS A C 1
ATOM 1607 O O . LYS A 1 194 ? 8.305 4.493 -9.147 1.00 81.25 194 LYS A O 1
ATOM 1612 N N . LEU A 1 195 ? 9.523 6.358 -8.892 1.00 79.56 195 LEU A N 1
ATOM 1613 C CA . LEU A 1 195 ? 8.606 7.007 -7.951 1.00 79.56 195 LEU A CA 1
ATOM 1614 C C . LEU A 1 195 ? 7.210 7.228 -8.561 1.00 79.56 195 LEU A C 1
ATOM 1616 O O . LEU A 1 195 ? 6.209 6.860 -7.951 1.00 79.56 195 LEU A O 1
ATOM 1620 N N . ARG A 1 196 ? 7.135 7.744 -9.798 1.00 76.94 196 ARG A N 1
ATOM 1621 C CA . ARG A 1 196 ? 5.858 7.952 -10.515 1.00 76.94 196 ARG A CA 1
ATOM 1622 C C . ARG A 1 196 ? 5.073 6.652 -10.704 1.00 76.94 196 ARG A C 1
ATOM 1624 O O . ARG A 1 196 ? 3.846 6.642 -10.615 1.00 76.94 196 ARG A O 1
ATOM 1631 N N . LEU A 1 197 ? 5.781 5.556 -10.963 1.00 75.62 197 LEU A N 1
ATOM 1632 C CA . LEU A 1 197 ? 5.189 4.230 -11.124 1.00 75.62 197 LEU A CA 1
ATOM 1633 C C . LEU A 1 197 ? 4.738 3.607 -9.791 1.00 75.62 197 LEU A C 1
ATOM 1635 O O . LEU A 1 197 ? 3.788 2.819 -9.789 1.00 75.62 197 LEU A O 1
ATOM 1639 N N . GLU A 1 198 ? 5.379 3.959 -8.673 1.00 70.00 198 GLU A N 1
ATOM 1640 C CA . GLU A 1 198 ? 5.003 3.509 -7.328 1.00 70.00 198 GLU A CA 1
ATOM 1641 C C . GLU A 1 198 ? 3.827 4.296 -6.739 1.00 70.00 198 GLU A C 1
ATOM 1643 O O . GLU A 1 198 ? 2.987 3.709 -6.060 1.00 70.00 198 GLU A O 1
ATOM 1648 N N . GLU A 1 199 ? 3.723 5.600 -6.992 1.00 68.06 199 GLU A N 1
ATOM 1649 C CA . GLU A 1 199 ? 2.647 6.442 -6.445 1.00 68.06 199 GLU A CA 1
ATOM 1650 C C . GLU A 1 199 ? 1.288 6.230 -7.131 1.00 68.06 199 GLU A C 1
ATOM 1652 O O . GLU A 1 199 ? 0.282 6.780 -6.685 1.00 68.06 199 GLU A O 1
ATOM 1657 N N . GLY A 1 200 ? 1.226 5.389 -8.172 1.00 52.28 200 GLY A N 1
ATOM 1658 C CA . GLY A 1 200 ? 0.004 5.183 -8.949 1.00 52.28 200 GLY A CA 1
ATOM 1659 C C . GLY A 1 200 ? -0.434 6.471 -9.641 1.00 52.28 200 GLY A C 1
ATOM 1660 O O . GLY A 1 200 ? -1.626 6.749 -9.694 1.00 52.28 200 GLY A O 1
ATOM 1661 N N . GLY A 1 201 ? 0.541 7.265 -10.103 1.00 45.25 201 GLY A N 1
ATOM 1662 C CA . GLY A 1 201 ? 0.344 8.618 -10.608 1.00 45.25 201 GLY A CA 1
ATOM 1663 C C . GLY A 1 201 ? -0.479 8.668 -11.889 1.00 45.25 201 GLY A C 1
ATOM 1664 O O . GLY A 1 201 ? 0.072 8.743 -12.982 1.00 45.25 201 GLY A O 1
ATOM 1665 N N . GLU A 1 202 ? -1.792 8.682 -11.726 1.00 47.62 202 GLU A N 1
ATOM 1666 C CA . GLU A 1 202 ? -2.744 9.349 -12.603 1.00 47.62 202 GLU A CA 1
ATOM 1667 C C . GLU A 1 202 ? -3.499 10.350 -11.722 1.00 47.62 202 GLU A C 1
ATOM 1669 O O . GLU A 1 202 ? -4.266 9.947 -10.853 1.00 47.62 202 GLU A O 1
ATOM 1674 N N . ASP A 1 203 ? -3.109 11.630 -11.831 1.00 45.50 203 ASP A N 1
ATOM 1675 C CA . ASP A 1 203 ? -3.991 12.820 -11.866 1.00 45.50 203 ASP A CA 1
ATOM 1676 C C . ASP A 1 203 ? -3.371 14.105 -11.282 1.00 45.50 203 ASP A C 1
ATOM 1678 O O . ASP A 1 203 ? -3.754 15.194 -11.699 1.00 45.50 203 ASP A O 1
ATOM 1682 N N . GLU A 1 204 ? -2.375 14.054 -10.390 1.00 40.91 204 GLU A N 1
ATOM 1683 C CA . GLU A 1 204 ? -1.952 15.287 -9.682 1.00 40.91 204 GLU A CA 1
ATOM 1684 C C . GLU A 1 204 ? -0.884 16.142 -10.399 1.00 40.91 204 GLU A C 1
ATOM 1686 O O . GLU A 1 204 ? -0.805 17.338 -10.150 1.00 40.91 204 GLU A O 1
ATOM 1691 N N . LEU A 1 205 ? -0.094 15.590 -11.331 1.00 39.06 205 LEU A N 1
ATOM 1692 C CA . LEU A 1 205 ? 1.007 16.335 -11.982 1.00 39.06 205 LEU A CA 1
ATOM 1693 C C . LEU A 1 205 ? 0.745 16.753 -13.435 1.00 39.06 205 LEU A C 1
ATOM 1695 O O . LEU A 1 205 ? 1.408 17.666 -13.923 1.00 39.06 205 LEU A O 1
ATOM 1699 N N . LEU A 1 206 ? -0.219 16.129 -14.122 1.00 42.28 206 LEU A N 1
ATOM 1700 C CA . LEU A 1 206 ? -0.639 16.596 -15.451 1.00 42.28 206 LEU A CA 1
ATOM 1701 C C . LEU A 1 206 ? -1.425 17.911 -15.347 1.00 42.28 206 LEU A C 1
ATOM 1703 O O . LEU A 1 206 ? -1.243 18.774 -16.199 1.00 42.28 206 LEU A O 1
ATOM 1707 N N . MET A 1 207 ? -2.170 18.125 -14.253 1.00 43.69 207 MET A N 1
ATOM 1708 C CA . MET A 1 207 ? -2.778 19.430 -13.975 1.00 43.69 207 MET A CA 1
ATOM 1709 C C . MET A 1 207 ? -1.729 20.500 -13.638 1.00 43.69 207 MET A C 1
ATOM 1711 O O . MET A 1 207 ? -1.841 21.612 -14.133 1.00 43.69 207 MET A O 1
ATOM 1715 N N . GLU A 1 208 ? -0.657 20.189 -12.896 1.00 46.44 208 GLU A N 1
ATOM 1716 C CA . GLU A 1 208 ? 0.374 21.198 -12.585 1.00 46.44 208 GLU A CA 1
ATOM 1717 C C . GLU A 1 208 ? 1.228 21.610 -13.802 1.00 46.44 208 GLU A C 1
ATOM 1719 O O . GLU A 1 208 ? 1.670 22.759 -13.874 1.00 46.44 208 GLU A O 1
ATOM 1724 N N . GLU A 1 209 ? 1.485 20.716 -14.766 1.00 45.16 209 GLU A N 1
ATOM 1725 C CA . GLU A 1 209 ? 2.209 21.076 -15.999 1.00 45.16 209 GLU A CA 1
ATOM 1726 C C . GLU A 1 209 ? 1.321 21.792 -17.031 1.00 45.16 209 GLU A C 1
ATOM 1728 O O . GLU A 1 209 ? 1.821 22.671 -17.740 1.00 45.16 209 GLU A O 1
ATOM 1733 N N . GLU A 1 210 ? 0.025 21.473 -17.106 1.00 50.00 210 GLU A N 1
ATOM 1734 C CA . GLU A 1 210 ? -0.934 22.201 -17.949 1.00 50.00 210 GLU A CA 1
ATOM 1735 C C . GLU A 1 210 ? -1.271 23.584 -17.366 1.00 50.00 210 GLU A C 1
ATOM 1737 O O . GLU A 1 210 ? -1.174 24.576 -18.088 1.00 50.00 210 GLU A O 1
ATOM 1742 N N . GLU A 1 211 ? -1.506 23.702 -16.053 1.00 50.12 211 GLU A N 1
ATOM 1743 C CA . GLU A 1 211 ? -1.732 24.993 -15.380 1.00 50.12 211 GLU A CA 1
ATOM 1744 C C . GLU A 1 211 ? -0.499 25.911 -15.440 1.00 50.12 211 GLU A C 1
ATOM 1746 O O . GLU A 1 211 ? -0.628 27.133 -15.547 1.00 50.12 211 GLU A O 1
ATOM 1751 N N . ARG A 1 212 ? 0.722 25.355 -15.418 1.00 49.47 212 ARG A N 1
ATOM 1752 C CA . ARG A 1 212 ? 1.948 26.149 -15.622 1.00 49.47 212 ARG A CA 1
ATOM 1753 C C . ARG A 1 212 ? 2.095 26.655 -17.052 1.00 49.47 212 ARG A C 1
ATOM 1755 O O . ARG A 1 212 ? 2.573 27.770 -17.232 1.00 49.47 212 ARG A O 1
ATOM 1762 N N . LYS A 1 213 ? 1.686 25.874 -18.055 1.00 55.47 213 LYS A N 1
ATOM 1763 C CA . LYS A 1 213 ? 1.731 26.306 -19.460 1.00 55.47 213 LYS A CA 1
ATOM 1764 C C . LYS A 1 213 ? 0.655 27.337 -19.783 1.00 55.47 213 LYS A C 1
ATOM 1766 O O . LYS A 1 213 ? 0.943 28.257 -20.537 1.00 55.47 213 LYS A O 1
ATOM 1771 N N . GLU A 1 214 ? -0.531 27.235 -19.185 1.00 54.47 214 GLU A N 1
ATOM 1772 C CA . GLU A 1 214 ? -1.595 28.233 -19.362 1.00 54.47 214 GLU A CA 1
ATOM 1773 C C . GLU A 1 214 ? -1.291 29.573 -18.674 1.00 54.47 214 GLU A C 1
ATOM 1775 O O . GLU A 1 214 ? -1.759 30.611 -19.133 1.00 54.47 214 GLU A O 1
ATOM 1780 N N . MET A 1 215 ? -0.475 29.591 -17.613 1.00 52.84 215 MET A N 1
ATOM 1781 C CA . MET A 1 215 ? -0.032 30.837 -16.966 1.00 52.84 215 MET A CA 1
ATOM 1782 C C . MET A 1 215 ? 1.139 31.544 -17.675 1.00 52.84 215 MET A C 1
ATOM 1784 O O . MET A 1 215 ? 1.440 32.692 -17.341 1.00 52.84 215 MET A O 1
ATOM 1788 N N . GLU A 1 216 ? 1.806 30.886 -18.627 1.00 50.72 216 GLU A N 1
ATOM 1789 C CA . GLU A 1 216 ? 2.937 31.443 -19.389 1.00 50.72 216 GLU A CA 1
ATOM 1790 C C . GLU A 1 216 ? 2.569 31.905 -20.818 1.00 50.72 216 GLU A C 1
ATOM 1792 O O . GLU A 1 216 ? 3.414 32.493 -21.501 1.00 50.72 216 GLU A O 1
ATOM 1797 N N . THR A 1 217 ? 1.320 31.701 -21.258 1.00 48.97 217 THR A N 1
ATOM 1798 C CA . THR A 1 217 ? 0.741 32.226 -22.519 1.00 48.97 217 THR A CA 1
ATOM 1799 C C . THR A 1 217 ? -0.214 33.386 -22.293 1.00 48.97 217 THR A C 1
ATOM 1801 O O . THR A 1 217 ? -0.137 34.363 -23.074 1.00 48.97 217 THR A O 1
#